Protein AF-D2SBR3-F1 (afdb_monomer_lite)

pLDDT: mean 73.22, std 11.41, range [42.91, 90.44]

Foldseek 3Di:
DDDPPPDPVVVVVVVVVVVVVVVVLVVCCPDPVVVVVVVVVVLVVVLVVLLVVLVVVCVVCVVVLVPDPADVSLVVNVVSVCCSLVVNVVSVVVVVVVVVVPPVVVVVVVVVVLVVLVVVLVVVVDPVSVVVNLVVVVVVVVVVVVVVVVVLVVVLVSLVVVLVVLLVSLVVSLVPRPDPVVNVVSVVVSVVSNVVSVVVSVVVVVVVVVVVVVVVVVVVVVVLVVVLVVLVVVLVVDDDVVSVVSVVVSVVVVVVVVVVVVVVVVVVVVVVVVVVVPPDPPPPDPDDDPDDDDDDDDDDDDDDDDDDDDDD

InterPro domains:
  IPR048567 Cyanobacterial TRADD-N associated 2, transmembrane domain [PF20712] (149-215)

Sequence (312 aa):
MGTSYQSPLTESENVVTQVAEAQARRDYAQTPEGQRKANLRRYLNMFGVASSAAAVFAVILGPFAFQWPGRITGAVAASCLFLAAFLPFVGYRTYEKGLGAWNPRARAEALQDLQAKKEKFLAESSLEALLIFNREDMYRYHDIATTVARRASRLSAFAMTVGFLVLVAGAISVVIIQNNTSKIVIAALTALGGLFSGYITKTFFTAEEKAVNQLYKYWQQPREASYLLAAERVARELNDPAKERAYTDVITKALSIVLIKEQLDLEADNVAGNGALTSKPRTRRPRGSTRVQPNNPPAQPNGQGSAAADTA

Structure (mmCIF, N/CA/C/O backbone):
data_AF-D2SBR3-F1
#
_entry.id   AF-D2SBR3-F1
#
loop_
_atom_site.group_PDB
_atom_site.id
_atom_site.type_symbol
_atom_site.label_atom_id
_atom_site.label_alt_id
_atom_site.label_comp_id
_atom_site.label_asym_id
_atom_site.label_entity_id
_atom_site.label_seq_id
_atom_site.pdbx_PDB_ins_code
_atom_site.Cartn_x
_atom_site.Cartn_y
_atom_site.Cartn_z
_atom_site.occupancy
_atom_site.B_iso_or_equiv
_atom_site.auth_seq_id
_atom_site.auth_comp_id
_atom_site.auth_asym_id
_atom_site.auth_atom_id
_atom_site.pdbx_PDB_model_num
ATOM 1 N N . MET A 1 1 ? 37.054 -54.425 25.802 1.00 45.09 1 MET A N 1
ATOM 2 C CA . MET A 1 1 ? 37.479 -53.039 26.092 1.00 45.09 1 MET A CA 1
ATOM 3 C C . MET A 1 1 ? 38.110 -52.477 24.829 1.00 45.09 1 MET A C 1
ATOM 5 O O . MET A 1 1 ? 39.270 -52.751 24.573 1.00 45.09 1 MET A O 1
ATOM 9 N N . GLY A 1 2 ? 37.321 -51.817 23.981 1.00 50.16 2 GLY A N 1
ATOM 10 C CA . GLY A 1 2 ? 37.817 -51.159 22.772 1.00 50.16 2 GLY A CA 1
ATOM 11 C C . GLY A 1 2 ? 37.835 -49.657 23.007 1.00 50.16 2 GLY A C 1
ATOM 12 O O . GLY A 1 2 ? 36.776 -49.046 23.099 1.00 50.16 2 GLY A O 1
ATOM 13 N N . THR A 1 3 ? 39.020 -49.078 23.168 1.00 58.62 3 THR A N 1
ATOM 14 C CA . THR A 1 3 ? 39.216 -47.629 23.247 1.00 58.62 3 THR A CA 1
ATOM 15 C C . THR A 1 3 ? 39.061 -47.048 21.845 1.00 58.62 3 THR A C 1
ATOM 17 O O . THR A 1 3 ? 39.962 -47.154 21.014 1.00 58.62 3 THR A O 1
ATOM 20 N N . SER A 1 4 ? 37.894 -46.478 21.556 1.00 57.22 4 SER A N 1
ATOM 21 C CA . SER A 1 4 ? 37.653 -45.708 20.338 1.00 57.22 4 SER A CA 1
ATOM 22 C C . SER A 1 4 ? 38.573 -44.487 20.323 1.00 57.22 4 SER A C 1
ATOM 24 O O . SER A 1 4 ? 38.395 -43.564 21.117 1.00 57.22 4 SER A O 1
ATOM 26 N N . TYR A 1 5 ? 39.560 -44.491 19.428 1.00 56.16 5 TYR A N 1
ATOM 27 C CA . TYR A 1 5 ? 40.395 -43.332 19.128 1.00 56.16 5 TYR A CA 1
ATOM 28 C C . TYR A 1 5 ? 39.527 -42.264 18.446 1.00 56.16 5 TYR A C 1
ATOM 30 O O . TYR A 1 5 ? 39.245 -42.355 17.253 1.00 56.16 5 TYR A O 1
ATOM 38 N N . GLN A 1 6 ? 39.070 -41.264 19.206 1.00 55.75 6 GLN A N 1
ATOM 39 C CA . GLN A 1 6 ? 38.546 -40.029 18.625 1.00 55.75 6 GLN A CA 1
ATOM 40 C C . GLN A 1 6 ? 39.702 -39.305 17.939 1.00 55.75 6 GLN A C 1
ATOM 42 O O . GLN A 1 6 ? 40.670 -38.899 18.579 1.00 55.75 6 GLN A O 1
ATOM 47 N N . SER A 1 7 ? 39.615 -39.207 16.616 1.00 63.44 7 SER A N 1
ATOM 48 C CA . SER A 1 7 ? 40.629 -38.556 15.798 1.00 63.44 7 SER A CA 1
ATOM 49 C C . SER A 1 7 ? 40.653 -37.051 16.121 1.00 63.44 7 SER A C 1
ATOM 51 O O . SER A 1 7 ? 39.631 -36.391 15.936 1.00 63.44 7 SER A O 1
ATOM 53 N N . PRO A 1 8 ? 41.782 -36.471 16.564 1.00 65.31 8 PRO A N 1
ATOM 54 C CA . PRO A 1 8 ? 41.873 -35.063 16.980 1.00 65.31 8 PRO A CA 1
ATOM 55 C C . PRO A 1 8 ? 41.656 -34.051 15.838 1.00 65.31 8 PRO A C 1
ATOM 57 O O . PRO A 1 8 ? 41.582 -32.849 16.073 1.00 65.31 8 PRO A O 1
ATOM 60 N N . LEU A 1 9 ? 41.515 -34.521 14.594 1.00 59.03 9 LEU A N 1
ATOM 61 C CA . LEU A 1 9 ? 41.252 -33.677 13.427 1.00 59.03 9 LEU A CA 1
ATOM 62 C C . LEU A 1 9 ? 39.805 -33.158 13.360 1.00 59.03 9 LEU A C 1
ATOM 64 O O . LEU A 1 9 ? 39.562 -32.159 12.696 1.00 59.03 9 LEU A O 1
ATOM 68 N N . THR A 1 10 ? 38.850 -33.767 14.074 1.00 65.25 10 THR A N 1
ATOM 69 C CA . THR A 1 10 ? 37.455 -33.286 14.064 1.00 65.25 10 THR A CA 1
ATOM 70 C C . THR A 1 10 ? 37.246 -32.019 14.893 1.00 65.25 10 THR A C 1
ATOM 72 O O . THR A 1 10 ? 36.264 -31.309 14.697 1.00 65.25 10 THR A O 1
ATOM 75 N N . GLU A 1 11 ? 38.138 -31.708 15.835 1.00 71.81 11 GLU A N 1
ATOM 76 C CA . GLU A 1 11 ? 37.952 -30.558 16.725 1.00 71.81 11 GLU A CA 1
ATOM 77 C C . GLU A 1 11 ? 38.317 -29.232 16.041 1.00 71.81 11 GLU A C 1
ATOM 79 O O . GLU A 1 11 ? 37.592 -28.249 16.180 1.00 71.81 11 GLU A O 1
ATOM 84 N N . SER A 1 12 ? 39.367 -29.210 15.213 1.00 74.12 12 SER A N 1
ATOM 85 C CA . SER A 1 12 ? 39.773 -28.004 14.479 1.00 74.12 12 SER A CA 1
ATOM 86 C C . SER A 1 12 ? 38.803 -27.633 13.349 1.00 74.12 12 SER A C 1
ATOM 88 O O . SER A 1 12 ? 38.513 -26.452 13.155 1.00 74.12 12 SER A O 1
ATOM 90 N N . GLU A 1 13 ? 38.239 -28.618 12.647 1.00 79.25 13 GLU A N 1
ATOM 91 C CA . GLU A 1 13 ? 37.260 -28.402 11.569 1.00 79.25 13 GLU A CA 1
ATOM 92 C C . GLU A 1 13 ? 35.930 -27.827 12.098 1.00 79.25 13 GLU A C 1
ATOM 94 O O . GLU A 1 13 ? 35.328 -26.929 11.496 1.00 79.25 13 GLU A O 1
ATOM 99 N N . ASN A 1 14 ? 35.520 -28.255 13.297 1.00 80.19 14 ASN A N 1
ATOM 100 C CA . ASN A 1 14 ? 34.345 -27.716 13.981 1.00 80.19 14 ASN A CA 1
ATOM 101 C C . ASN A 1 14 ? 34.524 -26.243 14.383 1.00 80.19 14 ASN A C 1
ATOM 103 O O . ASN A 1 14 ? 33.575 -25.461 14.287 1.00 80.19 14 ASN A O 1
ATOM 107 N N . VAL A 1 15 ? 35.729 -25.835 14.794 1.00 84.19 15 VAL A N 1
ATOM 108 C CA . VAL A 1 15 ? 36.008 -24.442 15.182 1.00 84.19 15 VAL A CA 1
ATOM 109 C C . VAL A 1 15 ? 35.960 -23.508 13.970 1.00 84.19 15 VAL A C 1
ATOM 111 O O . VAL A 1 15 ? 35.335 -22.449 14.043 1.00 84.19 15 VAL A O 1
ATOM 114 N N . VAL A 1 16 ? 36.546 -23.901 12.834 1.00 83.19 16 VAL A N 1
ATOM 115 C CA . VAL A 1 16 ? 36.528 -23.083 11.604 1.00 83.19 16 VAL A CA 1
ATOM 116 C C . VAL A 1 16 ? 35.097 -22.880 11.097 1.00 83.19 16 VAL A C 1
ATOM 118 O O . VAL A 1 16 ? 34.709 -21.758 10.764 1.00 83.19 16 VAL A O 1
ATOM 121 N N . THR A 1 17 ? 34.283 -23.937 11.119 1.00 85.38 17 THR A N 1
ATOM 122 C CA . THR A 1 17 ? 32.879 -23.880 10.683 1.00 85.38 17 THR A CA 1
ATOM 123 C C . THR A 1 17 ? 32.041 -22.958 11.579 1.00 85.38 17 THR A C 1
ATOM 125 O O . THR A 1 17 ? 31.269 -22.137 11.080 1.00 85.38 17 THR A O 1
ATOM 128 N N . GLN A 1 18 ? 32.241 -23.001 12.902 1.00 87.19 18 GLN A N 1
ATOM 129 C CA . GLN A 1 18 ? 31.537 -22.110 13.833 1.00 87.19 18 GLN A CA 1
ATOM 130 C C . GLN A 1 18 ? 31.908 -20.631 13.652 1.00 87.19 18 GLN A C 1
ATOM 132 O O . GLN A 1 18 ? 31.033 -19.764 13.734 1.00 87.19 18 GLN A O 1
ATOM 137 N N . VAL A 1 19 ? 33.183 -20.324 13.393 1.00 90.38 19 VAL A N 1
ATOM 138 C CA . VAL A 1 19 ? 33.632 -18.941 13.157 1.00 90.38 19 VAL A CA 1
ATOM 139 C C . VAL A 1 19 ? 33.041 -18.395 11.853 1.00 90.38 19 VAL A C 1
ATOM 141 O O . VAL A 1 19 ? 32.532 -17.270 11.844 1.00 90.38 19 VAL A O 1
ATOM 144 N N . ALA A 1 20 ? 33.019 -19.207 10.791 1.00 87.38 20 ALA A N 1
ATOM 145 C CA . ALA A 1 20 ? 32.427 -18.836 9.508 1.00 87.38 20 ALA A CA 1
ATOM 146 C C . ALA A 1 20 ? 30.914 -18.564 9.621 1.00 87.38 20 ALA A C 1
ATOM 148 O O . ALA A 1 20 ? 30.426 -17.542 9.133 1.00 87.38 20 ALA A O 1
ATOM 149 N N . GLU A 1 21 ? 30.164 -19.411 10.335 1.00 86.56 21 GLU A N 1
ATOM 150 C CA . GLU A 1 21 ? 28.740 -19.164 10.596 1.00 86.56 21 GLU A CA 1
ATOM 151 C C . GLU A 1 21 ? 28.503 -17.902 11.437 1.00 86.56 21 GLU A C 1
ATOM 153 O O . GLU A 1 21 ? 27.555 -17.148 11.191 1.00 86.56 21 GLU A O 1
ATOM 158 N N . ALA A 1 22 ? 29.349 -17.646 12.439 1.00 86.75 22 ALA A N 1
ATOM 159 C CA . ALA A 1 22 ? 29.233 -16.462 13.283 1.00 86.75 22 ALA A CA 1
ATOM 160 C C . ALA A 1 22 ? 29.479 -15.165 12.492 1.00 86.75 22 ALA A C 1
ATOM 162 O O . ALA A 1 22 ? 28.764 -14.181 12.706 1.00 86.75 22 ALA A O 1
ATOM 163 N N . GLN A 1 23 ? 30.436 -15.167 11.558 1.00 90.12 23 GLN A N 1
ATOM 164 C CA . GLN A 1 23 ? 30.665 -14.058 10.625 1.00 90.12 23 GLN A CA 1
ATOM 165 C C . GLN A 1 23 ? 29.491 -13.883 9.666 1.00 90.12 23 GLN A C 1
ATOM 167 O O . GLN A 1 23 ? 28.929 -12.793 9.616 1.00 90.12 23 GLN A O 1
ATOM 172 N N . ALA A 1 24 ? 29.006 -14.957 9.038 1.00 82.12 24 ALA A N 1
ATOM 173 C CA . ALA A 1 24 ? 27.847 -14.886 8.150 1.00 82.12 24 ALA A CA 1
ATOM 174 C C . ALA A 1 24 ? 26.595 -14.325 8.856 1.00 82.12 24 ALA A C 1
ATOM 176 O O . ALA A 1 24 ? 25.837 -13.547 8.274 1.00 82.12 24 ALA A O 1
ATOM 177 N N . ARG A 1 25 ? 26.385 -14.648 10.142 1.00 85.06 25 ARG A N 1
ATOM 178 C CA . ARG A 1 25 ? 25.299 -14.064 10.953 1.00 85.06 25 ARG A CA 1
ATOM 179 C C . ARG A 1 25 ? 25.512 -12.582 11.253 1.00 85.06 25 ARG A C 1
ATOM 181 O O . ARG A 1 25 ? 24.530 -11.839 11.281 1.00 85.06 25 ARG A O 1
ATOM 188 N N . ARG A 1 26 ? 26.753 -12.148 11.496 1.00 84.06 26 ARG A N 1
ATOM 189 C CA . ARG A 1 26 ? 27.089 -10.728 11.701 1.00 84.06 26 ARG A CA 1
ATOM 190 C C . ARG A 1 26 ? 26.901 -9.932 10.416 1.00 84.06 26 ARG A C 1
ATOM 192 O O . ARG A 1 26 ? 26.251 -8.891 10.461 1.00 84.06 26 ARG A O 1
ATOM 199 N N . ASP A 1 27 ? 27.364 -10.461 9.294 1.00 83.06 27 ASP A N 1
ATOM 200 C CA . ASP A 1 27 ? 27.225 -9.829 7.985 1.00 83.06 27 ASP A CA 1
ATOM 201 C C . ASP A 1 27 ? 25.747 -9.749 7.595 1.00 83.06 27 ASP A C 1
ATOM 203 O O . ASP A 1 27 ? 25.252 -8.672 7.264 1.00 83.06 27 ASP A O 1
ATOM 207 N N . TYR A 1 28 ? 24.982 -10.834 7.783 1.00 77.56 28 TYR A N 1
ATOM 208 C CA . TYR A 1 28 ? 23.529 -10.812 7.600 1.00 77.56 28 TYR A CA 1
ATOM 209 C C . TYR A 1 28 ? 22.843 -9.794 8.519 1.00 77.56 28 TYR A C 1
ATOM 211 O O . TYR A 1 28 ? 21.945 -9.086 8.073 1.00 77.56 28 TYR A O 1
ATOM 219 N N . ALA A 1 29 ? 23.256 -9.666 9.783 1.00 74.50 29 ALA A N 1
ATOM 220 C CA . ALA A 1 29 ? 22.694 -8.675 10.704 1.00 74.50 29 ALA A CA 1
ATOM 221 C C . ALA A 1 29 ? 22.985 -7.225 10.279 1.00 74.50 29 ALA A C 1
ATOM 223 O O . ALA A 1 29 ? 22.183 -6.336 10.574 1.00 74.50 29 ALA A O 1
ATOM 224 N N . GLN A 1 30 ? 24.096 -6.994 9.576 1.00 78.88 30 GLN A N 1
ATOM 225 C CA . GLN A 1 30 ? 24.426 -5.699 8.983 1.00 78.88 30 GLN A CA 1
ATOM 226 C C . GLN A 1 30 ? 23.681 -5.443 7.671 1.00 78.88 30 GLN A C 1
ATOM 228 O O . GLN A 1 30 ? 23.467 -4.279 7.326 1.00 78.88 30 GLN A O 1
ATOM 233 N N . THR A 1 31 ? 23.214 -6.487 6.974 1.00 78.38 31 THR A N 1
ATOM 234 C CA . THR A 1 31 ? 22.362 -6.285 5.798 1.00 78.38 31 THR A CA 1
ATOM 235 C C . THR A 1 31 ? 21.063 -5.549 6.164 1.00 78.38 31 THR A C 1
ATOM 237 O O . THR A 1 31 ? 20.517 -5.725 7.264 1.00 78.38 31 THR A O 1
ATOM 240 N N . PRO A 1 32 ? 20.495 -4.767 5.228 1.00 71.25 32 PRO A N 1
ATOM 241 C CA . PRO A 1 32 ? 19.212 -4.091 5.426 1.00 71.25 32 PRO A CA 1
ATOM 242 C C . PRO A 1 32 ? 18.078 -5.048 5.828 1.00 71.25 32 PRO A C 1
ATOM 244 O O . PRO A 1 32 ? 17.185 -4.683 6.598 1.00 71.25 32 PRO A O 1
ATOM 247 N N . GLU A 1 33 ? 18.112 -6.291 5.341 1.00 73.62 33 GLU A N 1
ATOM 248 C CA . GLU A 1 33 ? 17.133 -7.317 5.702 1.00 73.62 33 GLU A CA 1
ATOM 249 C C . GLU A 1 33 ? 17.279 -7.802 7.145 1.00 73.62 33 GLU A C 1
ATOM 251 O O . GLU A 1 33 ? 16.273 -7.949 7.849 1.00 73.62 33 GLU A O 1
ATOM 256 N N . GLY A 1 34 ? 18.516 -8.017 7.603 1.00 76.56 34 GLY A N 1
ATOM 257 C CA . GLY A 1 34 ? 18.810 -8.395 8.982 1.00 76.56 34 GLY A CA 1
ATOM 258 C C . GLY A 1 34 ? 18.338 -7.333 9.968 1.00 76.56 34 GLY A C 1
ATOM 259 O O . GLY A 1 34 ? 17.626 -7.651 10.927 1.00 76.56 34 GLY A O 1
ATOM 260 N N . GLN A 1 35 ? 18.614 -6.059 9.674 1.00 78.12 35 GLN A N 1
ATOM 261 C CA . GLN A 1 35 ? 18.113 -4.936 10.471 1.00 78.12 35 GLN A CA 1
ATOM 262 C C . GLN A 1 35 ? 16.579 -4.862 10.464 1.00 78.12 35 GLN A C 1
ATOM 264 O O . GLN A 1 35 ? 15.960 -4.652 11.511 1.00 78.12 35 GLN A O 1
ATOM 269 N N . ARG A 1 36 ? 15.933 -5.107 9.314 1.00 73.62 36 ARG A N 1
ATOM 270 C CA . ARG A 1 36 ? 14.465 -5.137 9.204 1.00 73.62 36 ARG A CA 1
ATOM 271 C C . ARG A 1 36 ? 13.851 -6.239 10.069 1.00 73.62 36 ARG A C 1
ATOM 273 O O . ARG A 1 36 ? 12.890 -5.965 10.788 1.00 73.62 36 ARG A O 1
ATOM 280 N N . LYS A 1 37 ? 14.403 -7.458 10.045 1.00 77.31 37 LYS A N 1
ATOM 281 C CA . LYS A 1 37 ? 13.944 -8.582 10.886 1.00 77.31 37 LYS A CA 1
ATOM 282 C C . LYS A 1 37 ? 14.186 -8.326 12.373 1.00 77.31 37 LYS A C 1
ATOM 284 O O . LYS A 1 37 ? 13.302 -8.610 13.182 1.00 77.31 37 LYS A O 1
ATOM 289 N N . ALA A 1 38 ? 15.344 -7.776 12.738 1.00 78.62 38 ALA A N 1
ATOM 290 C CA . ALA A 1 38 ? 15.669 -7.448 14.124 1.00 78.62 38 ALA A CA 1
ATOM 291 C C . ALA A 1 38 ? 14.719 -6.380 14.689 1.00 78.62 38 ALA A C 1
ATOM 293 O O . ALA A 1 38 ? 14.168 -6.556 15.779 1.00 78.62 38 ALA A O 1
ATOM 294 N N . ASN A 1 39 ? 14.451 -5.323 13.917 1.00 77.44 39 ASN A N 1
ATOM 295 C CA . ASN A 1 39 ? 13.482 -4.299 14.293 1.00 77.44 39 ASN A CA 1
ATOM 296 C C . ASN A 1 39 ? 12.072 -4.892 14.383 1.00 77.44 39 ASN A C 1
ATOM 298 O O . ASN A 1 39 ? 11.411 -4.712 15.400 1.00 77.44 39 ASN A O 1
ATOM 302 N N . LEU A 1 40 ? 11.630 -5.678 13.395 1.00 78.19 40 LEU A N 1
ATOM 30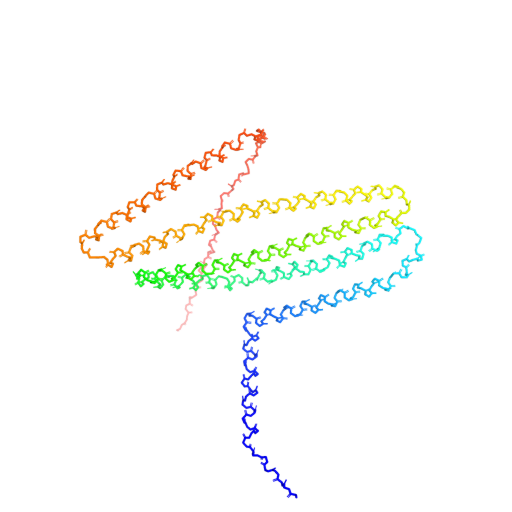3 C CA . LEU A 1 40 ? 10.318 -6.334 13.430 1.00 78.19 40 LEU A CA 1
ATOM 304 C C . LEU A 1 40 ? 10.134 -7.205 14.688 1.00 78.19 40 LEU A C 1
ATOM 306 O O . LEU A 1 40 ? 9.088 -7.120 15.326 1.00 78.19 40 LEU A O 1
ATOM 310 N N . ARG A 1 41 ? 11.153 -7.981 15.093 1.00 77.31 41 ARG A N 1
ATOM 311 C CA . ARG A 1 41 ? 11.129 -8.753 16.352 1.00 77.31 41 ARG A CA 1
ATOM 312 C C . ARG A 1 41 ? 10.999 -7.862 17.584 1.00 77.31 41 ARG A C 1
ATOM 314 O O . ARG A 1 41 ? 10.190 -8.168 18.452 1.00 77.31 41 ARG A O 1
ATOM 321 N N . ARG A 1 42 ? 11.756 -6.763 17.671 1.00 78.75 42 ARG A N 1
ATOM 322 C CA . ARG A 1 42 ? 11.648 -5.822 18.803 1.00 78.75 42 ARG A CA 1
ATOM 323 C C . ARG A 1 42 ? 10.245 -5.226 18.908 1.00 78.75 42 ARG A C 1
ATOM 325 O O . ARG A 1 42 ? 9.711 -5.148 20.009 1.00 78.75 42 ARG A O 1
ATOM 332 N N . TYR A 1 43 ? 9.626 -4.880 17.780 1.00 70.06 43 TYR A N 1
ATOM 333 C CA . TYR A 1 43 ? 8.260 -4.360 17.762 1.00 70.06 43 TYR A CA 1
ATOM 334 C C . TYR A 1 43 ? 7.215 -5.419 18.099 1.00 70.06 43 TYR A C 1
ATOM 336 O O . TYR A 1 43 ? 6.331 -5.122 18.889 1.00 70.06 43 TYR A O 1
ATOM 344 N N . LEU A 1 44 ? 7.330 -6.643 17.572 1.00 76.00 44 LEU A N 1
ATOM 345 C CA . LEU A 1 44 ? 6.474 -7.773 17.960 1.00 76.00 44 LEU A CA 1
ATOM 346 C C . LEU A 1 44 ? 6.553 -8.043 19.463 1.00 76.00 44 LEU A C 1
ATOM 348 O O . LEU A 1 44 ? 5.523 -8.224 20.105 1.00 76.00 44 LEU A O 1
ATOM 352 N N . ASN A 1 45 ? 7.757 -7.989 20.035 1.00 74.00 45 ASN A N 1
ATOM 353 C CA . ASN A 1 45 ? 7.949 -8.144 21.471 1.00 74.00 45 ASN A CA 1
ATOM 354 C C . ASN A 1 45 ? 7.338 -6.965 22.247 1.00 74.00 45 ASN A C 1
ATOM 356 O O . ASN A 1 45 ? 6.619 -7.199 23.212 1.00 74.00 45 ASN A O 1
ATOM 360 N N . MET A 1 46 ? 7.531 -5.712 21.809 1.00 76.31 46 MET A N 1
ATOM 361 C CA . MET A 1 46 ? 6.860 -4.551 22.420 1.00 76.31 46 MET A CA 1
ATOM 362 C C . MET A 1 46 ? 5.333 -4.642 22.325 1.00 76.31 46 MET A C 1
ATOM 364 O O . MET A 1 46 ? 4.646 -4.293 23.278 1.00 76.31 46 MET A O 1
ATOM 368 N N . PHE A 1 47 ? 4.795 -5.125 21.207 1.00 70.75 47 PHE A N 1
ATOM 369 C CA . PHE A 1 47 ? 3.362 -5.335 21.012 1.00 70.75 47 PHE A CA 1
ATOM 370 C C . PHE A 1 47 ? 2.822 -6.427 21.928 1.00 70.75 47 PHE A C 1
ATOM 372 O O . PHE A 1 47 ? 1.781 -6.239 22.548 1.00 70.75 47 PHE A O 1
ATOM 379 N N . GLY A 1 48 ? 3.543 -7.545 22.034 1.00 71.44 48 GLY A N 1
ATOM 380 C CA . GLY A 1 48 ? 3.211 -8.631 22.948 1.00 71.44 48 GLY A CA 1
ATOM 381 C C . GLY A 1 48 ? 3.171 -8.143 24.392 1.00 71.44 48 GLY A C 1
ATOM 382 O O . GLY A 1 48 ? 2.211 -8.431 25.097 1.00 71.44 48 GLY A O 1
ATOM 383 N N . VAL A 1 49 ? 4.152 -7.328 24.796 1.00 74.38 49 VAL A N 1
ATOM 384 C CA . VAL A 1 49 ? 4.219 -6.724 26.136 1.00 74.38 49 VAL A CA 1
ATOM 385 C C . VAL A 1 49 ? 3.113 -5.686 26.356 1.00 74.38 49 VAL A C 1
ATOM 387 O O . VAL A 1 49 ? 2.498 -5.667 27.415 1.00 74.38 49 VAL A O 1
ATOM 390 N N . ALA A 1 50 ? 2.804 -4.840 25.371 1.00 72.12 50 ALA A N 1
ATOM 391 C CA . ALA A 1 50 ? 1.727 -3.854 25.489 1.00 72.12 50 ALA A CA 1
ATOM 392 C C . ALA A 1 50 ? 0.338 -4.516 25.533 1.00 72.12 50 ALA A C 1
ATOM 394 O O . ALA A 1 50 ? -0.517 -4.117 26.321 1.00 72.12 50 ALA A O 1
ATOM 395 N N . SER A 1 51 ? 0.122 -5.556 24.723 1.00 69.44 51 SER A N 1
ATOM 396 C CA . SER A 1 51 ? -1.109 -6.349 24.710 1.00 69.44 51 SER A CA 1
ATOM 397 C C . SER A 1 51 ? -1.290 -7.126 26.010 1.00 69.44 51 SER A C 1
ATOM 399 O O . SER A 1 51 ? -2.398 -7.165 26.541 1.00 69.44 51 SER A O 1
ATOM 401 N N . SER A 1 52 ? -0.228 -7.747 26.530 1.00 70.19 52 SER A N 1
ATOM 402 C CA . SER A 1 52 ? -0.296 -8.467 27.801 1.00 70.19 52 SER A CA 1
ATOM 403 C C . SER A 1 52 ? -0.499 -7.502 28.966 1.00 70.19 52 SER A C 1
ATOM 405 O O . SER A 1 52 ? -1.338 -7.773 29.819 1.00 70.19 52 SER A O 1
ATOM 407 N N . ALA A 1 53 ? 0.152 -6.336 28.962 1.00 72.44 53 ALA A N 1
ATOM 408 C CA . ALA A 1 53 ? -0.085 -5.289 29.951 1.00 72.44 53 ALA A CA 1
ATOM 409 C C . ALA A 1 53 ? -1.540 -4.797 29.925 1.00 72.44 53 ALA A C 1
ATOM 411 O O . ALA A 1 53 ? -2.158 -4.699 30.979 1.00 72.44 53 ALA A O 1
ATOM 412 N N . ALA A 1 54 ? -2.122 -4.556 28.745 1.00 69.62 54 ALA A N 1
ATOM 413 C CA . ALA A 1 54 ? -3.525 -4.161 28.619 1.00 69.62 54 ALA A CA 1
ATOM 414 C C . ALA A 1 54 ? -4.493 -5.258 29.102 1.00 69.62 54 ALA A C 1
ATOM 416 O O . ALA A 1 54 ? -5.473 -4.953 29.781 1.00 69.62 54 ALA A O 1
ATOM 417 N N . ALA A 1 55 ? -4.205 -6.531 28.805 1.00 66.88 55 ALA A N 1
ATOM 418 C CA . ALA A 1 55 ? -5.000 -7.664 29.279 1.00 66.88 55 ALA A CA 1
ATOM 419 C C . ALA A 1 55 ? -4.923 -7.818 30.806 1.00 66.88 55 ALA A C 1
ATOM 421 O O . ALA A 1 55 ? -5.950 -7.960 31.465 1.00 66.88 55 ALA A O 1
ATOM 422 N N . VAL A 1 56 ? -3.722 -7.717 31.382 1.00 69.88 56 VAL A N 1
ATOM 423 C CA . VAL A 1 56 ? -3.512 -7.735 32.836 1.00 69.88 56 VAL A CA 1
ATOM 424 C C . VAL A 1 56 ? -4.227 -6.555 33.496 1.00 69.88 56 VAL A C 1
ATOM 426 O O . VAL A 1 56 ? -4.897 -6.735 34.508 1.00 69.88 56 VAL A O 1
ATOM 429 N N . PHE A 1 57 ? -4.167 -5.365 32.897 1.00 72.06 57 PHE A N 1
ATOM 430 C CA . PHE A 1 57 ? -4.861 -4.181 33.400 1.00 72.06 57 PHE A CA 1
ATOM 431 C C . PHE A 1 57 ? -6.387 -4.359 33.376 1.00 72.06 57 PHE A C 1
ATOM 433 O O . PHE A 1 57 ? -7.059 -4.003 34.340 1.00 72.06 57 PHE A O 1
ATOM 440 N N . ALA A 1 58 ? -6.935 -4.978 32.325 1.00 65.62 58 ALA A N 1
ATOM 441 C CA . ALA A 1 58 ? -8.357 -5.304 32.232 1.00 65.62 58 ALA A CA 1
ATOM 442 C C . ALA A 1 58 ? -8.794 -6.349 33.276 1.00 65.62 58 ALA A C 1
ATOM 444 O O . ALA A 1 58 ? -9.858 -6.202 33.875 1.00 65.62 58 ALA A O 1
ATOM 445 N N . VAL A 1 59 ? -7.967 -7.368 33.538 1.00 68.31 59 VAL A N 1
ATOM 446 C CA . VAL A 1 59 ? -8.242 -8.393 34.561 1.00 68.31 59 VAL A CA 1
ATOM 447 C C . VAL A 1 59 ? -8.159 -7.812 35.975 1.00 68.31 59 VAL A C 1
ATOM 449 O O . VAL A 1 59 ? -9.008 -8.124 36.803 1.00 68.31 59 VAL A O 1
ATOM 452 N N . ILE A 1 60 ? -7.185 -6.940 36.255 1.00 70.50 60 ILE A N 1
ATOM 453 C CA . ILE A 1 60 ? -7.021 -6.326 37.583 1.00 70.50 60 ILE A CA 1
ATOM 454 C C . ILE A 1 60 ? -8.115 -5.288 37.861 1.00 70.50 60 ILE A C 1
ATOM 456 O O . ILE A 1 60 ? -8.626 -5.220 38.978 1.00 70.50 60 ILE A O 1
ATOM 460 N N . LEU A 1 61 ? -8.507 -4.485 36.866 1.00 65.94 61 LEU A N 1
ATOM 461 C CA . LEU A 1 61 ? -9.536 -3.456 37.053 1.00 65.94 61 LEU A CA 1
ATOM 462 C C . LEU A 1 61 ? -10.971 -3.966 36.906 1.00 65.94 61 LEU A C 1
ATOM 464 O O . LEU A 1 61 ? -11.882 -3.322 37.423 1.00 65.94 61 LEU A O 1
ATOM 468 N N . GLY A 1 62 ? -11.194 -5.102 36.241 1.00 64.06 62 GLY A N 1
ATOM 469 C CA . GLY A 1 62 ? -12.527 -5.689 36.057 1.00 64.06 62 GLY A CA 1
ATOM 470 C C . GLY A 1 62 ? -13.325 -5.856 37.363 1.00 64.06 62 GLY A C 1
ATOM 471 O O . GLY A 1 62 ? -14.468 -5.399 37.427 1.00 64.06 62 GLY A O 1
ATOM 472 N N . PRO A 1 63 ? -12.739 -6.422 38.435 1.00 61.81 63 PRO A N 1
ATOM 473 C CA . PRO A 1 63 ? -13.398 -6.558 39.735 1.00 61.81 63 PRO A CA 1
ATOM 474 C C . PRO A 1 63 ? -13.685 -5.214 40.419 1.00 61.81 63 PRO A C 1
ATOM 476 O O . PRO A 1 63 ? -14.724 -5.055 41.056 1.00 61.81 63 PRO A O 1
ATOM 479 N N . PHE A 1 64 ? -12.793 -4.229 40.263 1.00 58.12 64 PHE A N 1
ATOM 480 C CA . PHE A 1 64 ? -12.952 -2.896 40.857 1.00 58.12 64 PHE A CA 1
ATOM 481 C C . PHE A 1 64 ? -13.999 -2.048 40.138 1.00 58.12 64 PHE A C 1
ATOM 483 O O . PHE A 1 64 ? -14.689 -1.254 40.779 1.00 58.12 64 PHE A O 1
ATOM 490 N N . ALA A 1 65 ? -14.176 -2.252 38.830 1.00 58.53 65 ALA A N 1
ATOM 491 C CA . ALA A 1 65 ? -15.277 -1.651 38.097 1.00 58.53 65 ALA A CA 1
ATOM 492 C C . ALA A 1 65 ? -16.621 -2.099 38.698 1.00 58.53 65 ALA A C 1
ATOM 494 O O . ALA A 1 65 ? -17.488 -1.272 38.933 1.00 58.53 65 ALA A O 1
ATOM 495 N N . PHE A 1 66 ? -16.789 -3.367 39.073 1.00 54.19 66 PHE A N 1
ATOM 496 C CA . PHE A 1 66 ? -18.071 -3.876 39.577 1.00 54.19 66 PHE A CA 1
ATOM 497 C C . PHE A 1 66 ? -18.602 -3.176 40.851 1.00 54.19 66 PHE A C 1
ATOM 499 O O . PHE A 1 66 ? -19.809 -3.163 41.077 1.00 54.19 66 PHE A O 1
ATOM 506 N N . GLN A 1 67 ? -17.739 -2.548 41.660 1.00 64.31 67 GLN A N 1
ATOM 507 C CA . GLN A 1 67 ? -18.147 -1.873 42.902 1.00 64.31 67 GLN A CA 1
ATOM 508 C C . GLN A 1 67 ? -18.480 -0.379 42.745 1.00 64.31 67 GLN A C 1
ATOM 510 O O . GLN A 1 67 ? -18.967 0.240 43.691 1.00 64.31 67 GLN A O 1
ATOM 515 N N . TRP A 1 68 ? -18.237 0.232 41.580 1.00 63.47 68 TRP A N 1
ATOM 516 C CA . TRP A 1 68 ? -18.480 1.666 41.393 1.00 63.47 68 TRP A CA 1
ATOM 517 C C . TRP A 1 68 ? -19.931 1.941 40.965 1.00 63.47 68 TRP A C 1
ATOM 519 O O . TRP A 1 68 ? -20.415 1.322 40.013 1.00 63.47 68 TRP A O 1
ATOM 529 N N . PRO A 1 69 ? -20.640 2.894 41.603 1.00 64.12 69 PRO A N 1
ATOM 530 C CA . PRO A 1 69 ? -22.043 3.165 41.308 1.00 64.12 69 PRO A CA 1
ATOM 531 C C . PRO A 1 69 ? -22.267 3.619 39.851 1.00 64.12 69 PRO A C 1
ATOM 533 O O . PRO A 1 69 ? -22.003 4.758 39.466 1.00 64.12 69 PRO A O 1
ATOM 536 N N . GLY A 1 70 ? -22.776 2.681 39.044 1.00 59.28 70 GLY A N 1
ATOM 537 C CA . GLY A 1 70 ? -23.690 2.801 37.897 1.00 59.28 70 GLY A CA 1
ATOM 538 C C . GLY A 1 70 ? -23.275 3.571 36.636 1.00 59.28 70 GLY A C 1
ATOM 539 O O . GLY A 1 70 ? -23.749 3.233 35.554 1.00 59.28 70 GLY A O 1
ATOM 540 N N . ARG A 1 71 ? -22.441 4.613 36.724 1.00 58.53 71 ARG A N 1
ATOM 541 C CA . ARG A 1 71 ? -22.177 5.524 35.588 1.00 58.53 71 ARG A CA 1
ATOM 542 C C . ARG A 1 71 ? -20.723 5.589 35.142 1.00 58.53 71 ARG A C 1
ATOM 544 O O . ARG A 1 71 ? -20.467 5.867 33.976 1.00 58.53 71 ARG A O 1
ATOM 551 N N . ILE A 1 72 ? -19.779 5.314 36.035 1.00 62.94 72 ILE A N 1
ATOM 552 C CA . ILE A 1 72 ? -18.347 5.464 35.734 1.00 62.94 72 ILE A CA 1
ATOM 553 C C . ILE A 1 72 ? -17.769 4.179 35.112 1.00 62.94 72 ILE A C 1
ATOM 555 O O . ILE A 1 72 ? -16.864 4.230 34.284 1.00 62.94 72 ILE A O 1
ATOM 559 N N . THR A 1 73 ? -18.362 3.026 35.414 1.00 65.19 73 THR A N 1
ATOM 560 C CA . THR A 1 73 ? -17.920 1.699 34.962 1.00 65.19 73 THR A CA 1
ATOM 561 C C . THR A 1 73 ? -17.926 1.515 33.453 1.00 65.19 73 THR A C 1
ATOM 563 O O . THR A 1 73 ? -16.933 1.063 32.885 1.00 65.19 73 THR A O 1
ATOM 566 N N . GLY A 1 74 ? -19.011 1.916 32.787 1.00 63.91 74 GLY A N 1
ATOM 567 C CA . GLY A 1 74 ? -19.116 1.820 31.329 1.00 63.91 74 GLY A CA 1
ATOM 568 C C . GLY A 1 74 ? -18.091 2.700 30.609 1.00 63.91 74 GLY A C 1
ATOM 569 O O . GLY A 1 74 ? -17.480 2.269 29.634 1.00 63.91 74 GLY A O 1
ATOM 570 N N . ALA A 1 75 ? -17.850 3.909 31.126 1.00 63.81 75 ALA A N 1
ATOM 571 C CA . ALA A 1 75 ? -16.907 4.850 30.531 1.00 63.81 75 ALA A CA 1
ATOM 572 C C . ALA A 1 75 ? -15.453 4.369 30.657 1.00 63.81 75 ALA A C 1
ATOM 574 O O . ALA A 1 75 ? -14.686 4.470 29.697 1.00 63.81 75 ALA A O 1
ATOM 575 N N . VAL A 1 76 ? -15.077 3.801 31.808 1.00 67.88 76 VAL A N 1
ATOM 576 C CA . VAL A 1 76 ? -13.720 3.280 32.040 1.00 67.88 76 VAL A CA 1
ATOM 577 C C . VAL A 1 76 ? -13.467 2.025 31.204 1.00 67.88 76 VAL A C 1
ATOM 579 O O . VAL A 1 76 ? -12.447 1.953 30.522 1.00 67.88 76 VAL A O 1
ATOM 582 N N . ALA A 1 77 ? -14.414 1.082 31.162 1.00 68.62 77 ALA A N 1
ATOM 583 C CA . ALA A 1 77 ? -14.282 -0.128 30.349 1.00 68.62 77 ALA A CA 1
ATOM 584 C C . ALA A 1 77 ? -14.163 0.192 28.846 1.00 68.62 77 ALA A C 1
ATOM 586 O O . ALA A 1 77 ? -13.281 -0.336 28.166 1.00 68.62 77 ALA A O 1
ATOM 587 N N . ALA A 1 78 ? -14.990 1.114 28.337 1.00 68.12 78 ALA A N 1
ATOM 588 C CA . ALA A 1 78 ? -14.914 1.565 26.948 1.00 68.12 78 ALA A CA 1
ATOM 589 C C . ALA A 1 78 ? -13.585 2.276 26.643 1.00 68.12 78 ALA A C 1
ATOM 591 O O . ALA A 1 78 ? -12.980 2.025 25.602 1.00 68.12 78 ALA A O 1
ATOM 592 N N . SER A 1 79 ? -13.090 3.109 27.565 1.00 70.62 79 SER A N 1
ATOM 593 C CA . SER A 1 79 ? -11.805 3.808 27.416 1.00 70.62 79 SER A CA 1
ATOM 594 C C . SER A 1 79 ? -10.617 2.846 27.418 1.00 70.62 79 SER A C 1
ATOM 596 O O . SER A 1 79 ? -9.703 3.014 26.614 1.00 70.62 79 SER A O 1
ATOM 598 N N . CYS A 1 80 ? -10.638 1.808 28.260 1.00 72.50 80 CYS A N 1
ATOM 599 C CA . CYS A 1 80 ? -9.607 0.768 28.285 1.00 72.50 80 CYS A CA 1
ATOM 600 C C . CYS A 1 80 ? -9.595 -0.059 26.995 1.00 72.50 80 CYS A C 1
ATOM 602 O O . CYS A 1 80 ? -8.521 -0.294 26.446 1.00 72.50 80 CYS A O 1
ATOM 604 N N . LEU A 1 81 ? -10.764 -0.443 26.467 1.00 70.06 81 LEU A N 1
ATOM 605 C CA . LEU A 1 81 ? -10.860 -1.121 25.168 1.00 70.06 81 LEU A CA 1
ATOM 606 C C . LEU A 1 81 ? -10.371 -0.227 24.025 1.00 70.06 81 LEU A C 1
ATOM 608 O O . LEU A 1 81 ? -9.647 -0.689 23.142 1.00 70.06 81 LEU A O 1
ATOM 612 N N . PHE A 1 82 ? -10.708 1.064 24.065 1.00 71.25 82 PHE A N 1
ATOM 613 C CA . PHE A 1 82 ? -10.245 2.024 23.071 1.00 71.25 82 PHE A CA 1
ATOM 614 C C . PHE A 1 82 ? -8.724 2.196 23.127 1.00 71.25 82 PHE A C 1
ATOM 616 O O . PHE A 1 82 ? -8.070 2.118 22.095 1.00 71.25 82 PHE A O 1
ATOM 623 N N . LEU A 1 83 ? -8.134 2.349 24.317 1.00 73.94 83 LEU A N 1
ATOM 624 C CA . LEU A 1 83 ? -6.679 2.417 24.513 1.00 73.94 83 LEU A CA 1
ATOM 625 C C . LEU A 1 83 ? -5.975 1.135 24.062 1.00 73.94 83 LEU A C 1
ATOM 627 O O . LEU A 1 83 ? -4.952 1.216 23.379 1.00 73.94 83 LEU A O 1
ATOM 631 N N . ALA A 1 84 ? -6.542 -0.030 24.382 1.00 70.25 84 ALA A N 1
ATOM 632 C CA . ALA A 1 84 ? -6.017 -1.327 23.969 1.00 70.25 84 ALA A CA 1
ATOM 633 C C . ALA A 1 84 ? -6.025 -1.503 22.442 1.00 70.25 84 ALA A C 1
ATOM 635 O O . ALA A 1 84 ? -5.125 -2.142 21.909 1.00 70.25 84 ALA A O 1
ATOM 636 N N . ALA A 1 85 ? -6.983 -0.902 21.727 1.00 68.50 85 ALA A N 1
ATOM 637 C CA . ALA A 1 85 ? -7.017 -0.888 20.263 1.00 68.50 85 ALA A CA 1
ATOM 638 C C . ALA A 1 85 ? -6.174 0.248 19.642 1.00 68.50 85 ALA A C 1
ATOM 640 O O . ALA A 1 85 ? -5.611 0.098 18.556 1.00 68.50 85 ALA A O 1
ATOM 641 N N . PHE A 1 86 ? -6.062 1.392 20.320 1.00 73.75 86 PHE A N 1
ATOM 642 C CA . PHE A 1 86 ? -5.443 2.606 19.786 1.00 73.75 86 PHE A CA 1
ATOM 643 C C . PHE A 1 86 ? -3.918 2.626 19.939 1.00 73.75 86 PHE A C 1
ATOM 645 O O . PHE A 1 86 ? -3.218 3.025 19.011 1.00 73.75 86 PHE A O 1
ATOM 652 N N . LEU A 1 87 ? -3.375 2.158 21.067 1.00 75.44 87 LEU A N 1
ATOM 653 C CA . LEU A 1 87 ? -1.927 2.034 21.285 1.00 75.44 87 LEU A CA 1
ATOM 654 C C . LEU A 1 87 ? -1.224 1.177 20.221 1.00 75.44 87 LEU A C 1
ATOM 656 O O . LEU A 1 87 ? -0.238 1.651 19.645 1.00 75.44 87 LEU A O 1
ATOM 660 N N . PRO A 1 88 ? -1.714 -0.034 19.890 1.00 71.12 88 PRO A N 1
ATOM 661 C CA . PRO A 1 88 ? -1.127 -0.815 18.814 1.00 71.12 88 PRO A CA 1
ATOM 662 C C . PRO A 1 88 ? -1.254 -0.115 17.455 1.00 71.12 88 PRO A C 1
ATOM 664 O O . PRO A 1 88 ? -0.315 -0.149 16.663 1.00 71.12 88 PRO A O 1
ATOM 667 N N . PHE A 1 89 ? -2.352 0.601 17.194 1.00 71.38 89 PHE A N 1
ATOM 668 C CA . PHE A 1 89 ? -2.496 1.381 15.963 1.00 71.38 89 PHE A CA 1
ATOM 669 C C . PHE A 1 89 ? -1.471 2.516 15.857 1.00 71.38 89 PHE A C 1
ATOM 671 O O . PHE A 1 89 ? -0.818 2.660 14.823 1.00 71.38 89 PHE A O 1
ATOM 678 N N . VAL A 1 90 ? -1.297 3.307 16.920 1.00 75.44 90 VAL A N 1
ATOM 679 C CA . VAL A 1 90 ? -0.303 4.387 16.955 1.00 75.44 90 VAL A CA 1
ATOM 680 C C . VAL A 1 90 ? 1.101 3.815 16.824 1.00 75.44 90 VAL A C 1
ATOM 682 O O . VAL A 1 90 ? 1.870 4.343 16.027 1.00 75.44 90 VAL A O 1
ATOM 685 N N . GLY A 1 91 ? 1.409 2.717 17.524 1.00 75.31 91 GLY A N 1
ATOM 686 C CA . GLY A 1 91 ? 2.685 2.006 17.424 1.00 75.31 91 GLY A CA 1
ATOM 687 C C . GLY A 1 91 ? 2.962 1.470 16.019 1.00 75.31 91 GLY A C 1
ATOM 688 O O . GLY A 1 91 ? 4.069 1.614 15.508 1.00 75.31 91 GLY A O 1
ATOM 689 N N . TYR A 1 92 ? 1.947 0.920 15.349 1.00 73.31 92 TYR A N 1
ATOM 690 C CA . TYR A 1 92 ? 2.040 0.484 13.957 1.00 73.31 92 TYR A CA 1
ATOM 691 C C . TYR A 1 92 ? 2.262 1.666 12.998 1.00 73.31 92 TYR A C 1
ATOM 693 O O . TYR A 1 92 ? 3.125 1.605 12.125 1.00 73.31 92 TYR A O 1
ATOM 701 N N . ARG A 1 93 ? 1.547 2.782 13.194 1.00 70.56 93 ARG A N 1
ATOM 702 C CA . ARG A 1 93 ? 1.691 4.019 12.401 1.00 70.56 93 ARG A CA 1
ATOM 703 C C . ARG A 1 93 ? 3.058 4.678 12.581 1.00 70.56 93 ARG A C 1
ATOM 705 O O . ARG A 1 93 ? 3.635 5.151 11.602 1.00 70.56 93 ARG A O 1
ATOM 712 N N . THR A 1 94 ? 3.573 4.763 13.806 1.00 70.44 94 THR A N 1
ATOM 713 C CA . THR A 1 94 ? 4.911 5.316 14.068 1.00 70.44 94 THR A CA 1
ATOM 714 C C . THR A 1 94 ? 6.002 4.378 13.576 1.00 70.44 94 THR A C 1
ATOM 716 O O . THR A 1 94 ? 6.986 4.862 13.023 1.00 70.44 94 THR A O 1
ATOM 719 N N . TYR A 1 95 ? 5.800 3.061 13.661 1.00 66.75 95 TYR A N 1
ATOM 720 C CA . TYR A 1 95 ? 6.675 2.071 13.035 1.00 66.75 95 TYR A CA 1
ATOM 721 C C . TYR A 1 95 ? 6.727 2.233 11.514 1.00 66.75 95 TYR A C 1
ATOM 723 O O . TYR A 1 95 ? 7.814 2.311 10.948 1.00 66.75 95 TYR A O 1
ATOM 731 N N . GLU A 1 96 ? 5.580 2.371 10.843 1.00 65.38 96 GLU A N 1
ATOM 732 C CA . GLU A 1 96 ? 5.548 2.618 9.398 1.00 65.38 96 GLU A CA 1
ATOM 733 C C . GLU A 1 96 ? 6.225 3.931 9.019 1.00 65.38 96 GLU A C 1
ATOM 735 O O . GLU A 1 96 ? 6.948 3.969 8.029 1.00 65.38 96 GLU A O 1
ATOM 740 N N . LYS A 1 97 ? 6.057 4.998 9.807 1.00 62.28 97 LYS A N 1
ATOM 741 C CA . LYS A 1 97 ? 6.806 6.242 9.586 1.00 62.28 97 LYS A CA 1
ATOM 742 C C . LYS A 1 97 ? 8.305 6.059 9.825 1.00 62.28 97 LYS A C 1
ATOM 744 O O . LYS A 1 97 ? 9.081 6.637 9.080 1.00 62.28 97 LYS A O 1
ATOM 749 N N . GLY A 1 98 ? 8.715 5.227 10.782 1.00 60.34 98 GLY A N 1
ATOM 750 C CA . GLY A 1 98 ? 10.119 4.870 11.014 1.00 60.34 98 GLY A CA 1
ATOM 751 C C . GLY A 1 98 ? 10.725 4.011 9.898 1.00 60.34 98 GLY A C 1
ATOM 752 O O . GLY A 1 98 ? 11.897 4.168 9.574 1.00 60.34 98 GLY A O 1
ATOM 753 N N . LEU A 1 99 ? 9.926 3.154 9.254 1.00 59.72 99 LEU A N 1
ATOM 754 C CA . LEU A 1 99 ? 10.336 2.397 8.065 1.00 59.72 99 LEU A CA 1
ATOM 755 C C . LEU A 1 99 ? 10.223 3.181 6.761 1.00 59.72 99 LEU A C 1
ATOM 757 O O . LEU A 1 99 ? 10.939 2.866 5.820 1.00 59.72 99 LEU A O 1
ATOM 761 N N . GLY A 1 100 ? 9.307 4.145 6.677 1.00 53.91 100 GLY A N 1
ATOM 762 C CA . GLY A 1 100 ? 9.076 5.010 5.519 1.00 53.91 100 GLY A CA 1
ATOM 763 C C . GLY A 1 100 ? 10.006 6.221 5.486 1.00 53.91 100 GLY A C 1
ATOM 764 O O . GLY A 1 100 ? 10.397 6.648 4.406 1.00 53.91 100 GLY A O 1
ATOM 765 N N . ALA A 1 101 ? 10.463 6.686 6.654 1.00 51.56 101 ALA A N 1
ATOM 766 C CA . ALA A 1 101 ? 11.647 7.532 6.821 1.00 51.56 101 ALA A CA 1
ATOM 767 C C . ALA A 1 101 ? 12.951 6.737 6.621 1.00 51.56 101 ALA A C 1
ATOM 769 O O . ALA A 1 101 ? 14.008 7.126 7.121 1.00 51.56 101 ALA A O 1
ATOM 770 N N . TRP A 1 102 ? 12.866 5.622 5.880 1.00 55.25 102 TRP A N 1
ATOM 771 C CA . TRP A 1 102 ? 13.993 4.994 5.217 1.00 55.25 102 TRP A CA 1
ATOM 772 C C . TRP A 1 102 ? 14.853 6.097 4.627 1.00 55.25 102 TRP A C 1
ATOM 774 O O . TRP A 1 102 ? 14.356 6.946 3.885 1.00 55.25 102 TRP A O 1
ATOM 784 N N . ASN A 1 103 ? 16.103 6.097 5.076 1.00 66.25 103 ASN A N 1
ATOM 785 C CA . ASN A 1 103 ? 17.071 7.165 4.948 1.00 66.25 103 ASN A CA 1
ATOM 786 C C . ASN A 1 103 ? 16.885 7.867 3.589 1.00 66.25 103 ASN A C 1
ATOM 788 O O . ASN A 1 103 ? 17.173 7.247 2.563 1.00 66.25 103 ASN A O 1
ATOM 792 N N . PRO A 1 104 ? 16.370 9.112 3.524 1.00 73.62 104 PRO A N 1
ATOM 793 C CA . PRO A 1 104 ? 16.224 9.813 2.247 1.00 73.62 104 PRO A CA 1
ATOM 794 C C . PRO A 1 104 ? 17.558 9.839 1.488 1.00 73.62 104 PRO A C 1
ATOM 796 O O . PRO A 1 104 ? 17.560 9.838 0.264 1.00 73.62 104 PRO A O 1
ATOM 799 N N . ARG A 1 105 ? 18.673 9.729 2.228 1.00 72.00 105 ARG A N 1
ATOM 800 C CA . ARG A 1 105 ? 20.022 9.442 1.734 1.00 72.00 105 ARG A CA 1
ATOM 801 C C . ARG A 1 105 ? 20.140 8.108 0.995 1.00 72.00 105 ARG A C 1
ATOM 803 O O . ARG A 1 105 ? 20.496 8.138 -0.164 1.00 72.00 105 ARG A O 1
ATOM 810 N N . ALA A 1 106 ? 19.744 6.976 1.578 1.00 75.62 106 ALA A N 1
ATOM 811 C CA . ALA A 1 106 ? 19.774 5.674 0.895 1.00 75.62 106 ALA A CA 1
ATOM 812 C C . ALA A 1 106 ? 18.893 5.652 -0.367 1.00 75.62 106 ALA A C 1
ATOM 814 O O . ALA A 1 106 ? 19.235 5.020 -1.362 1.00 75.62 106 ALA A O 1
ATOM 815 N N . ARG A 1 107 ? 17.757 6.365 -0.355 1.00 76.38 107 ARG A N 1
ATOM 816 C CA . ARG A 1 107 ? 16.914 6.507 -1.551 1.00 76.38 107 ARG A CA 1
ATOM 817 C C . ARG A 1 107 ? 17.561 7.410 -2.602 1.00 76.38 107 ARG A C 1
ATOM 819 O O . ARG A 1 107 ? 17.490 7.088 -3.782 1.00 76.38 107 ARG A O 1
ATOM 826 N N . ALA A 1 108 ? 18.183 8.511 -2.187 1.00 80.38 108 ALA A N 1
ATOM 827 C CA . ALA A 1 108 ? 18.936 9.390 -3.074 1.00 80.38 108 ALA A CA 1
ATOM 828 C C . ALA A 1 108 ? 20.164 8.678 -3.666 1.00 80.38 108 ALA A C 1
ATOM 830 O O . ALA A 1 108 ? 20.374 8.765 -4.867 1.00 80.38 108 ALA A O 1
ATOM 831 N N . GLU A 1 109 ? 20.901 7.908 -2.867 1.00 84.94 109 GLU A N 1
ATOM 832 C CA . GLU A 1 109 ? 22.026 7.067 -3.292 1.00 84.94 109 GLU A CA 1
ATOM 833 C C . GLU A 1 109 ? 21.570 5.996 -4.288 1.00 84.94 109 GLU A C 1
ATOM 835 O O . GLU A 1 109 ? 22.175 5.848 -5.343 1.00 84.94 109 GLU A O 1
ATOM 840 N N . ALA A 1 110 ? 20.456 5.304 -4.022 1.00 81.25 110 ALA A N 1
ATOM 841 C CA . ALA A 1 110 ? 19.899 4.332 -4.964 1.00 81.25 110 ALA A CA 1
ATOM 842 C C . ALA A 1 110 ? 19.461 4.980 -6.292 1.00 81.25 110 ALA A C 1
ATOM 844 O O . ALA A 1 110 ? 19.600 4.371 -7.351 1.00 81.25 110 ALA A O 1
ATOM 845 N N . LEU A 1 111 ? 18.936 6.211 -6.249 1.00 81.94 111 LEU A N 1
ATOM 846 C CA . LEU A 1 111 ? 18.595 6.979 -7.450 1.00 81.94 111 LEU A CA 1
ATOM 847 C C . LEU A 1 111 ? 19.845 7.443 -8.206 1.00 81.94 111 LEU A C 1
ATOM 849 O O . LEU A 1 111 ? 19.852 7.386 -9.431 1.00 81.94 111 LEU A O 1
ATOM 853 N N . GLN A 1 112 ? 20.897 7.859 -7.498 1.00 89.44 112 GLN A N 1
ATOM 854 C CA . GLN A 1 112 ? 22.176 8.231 -8.103 1.00 89.44 112 GLN A CA 1
ATOM 855 C C . GLN A 1 112 ? 22.869 7.026 -8.747 1.00 89.44 112 GLN A C 1
ATOM 857 O O . GLN A 1 112 ? 23.318 7.135 -9.882 1.00 89.44 112 GLN A O 1
ATOM 862 N N . ASP A 1 113 ? 22.898 5.862 -8.089 1.00 88.00 113 ASP A N 1
ATOM 863 C CA . ASP A 1 113 ? 23.432 4.618 -8.667 1.00 88.00 113 ASP A CA 1
ATOM 864 C C . ASP A 1 113 ? 22.650 4.204 -9.924 1.00 88.00 113 ASP A C 1
ATOM 866 O O . ASP A 1 113 ? 23.232 3.812 -10.935 1.00 88.00 113 ASP A O 1
ATOM 870 N N . LEU A 1 114 ? 21.323 4.363 -9.907 1.00 82.56 114 LEU A N 1
ATOM 871 C CA . LEU A 1 114 ? 20.479 4.151 -11.083 1.00 82.56 114 LEU A CA 1
ATOM 872 C C . LEU A 1 114 ? 20.801 5.120 -12.223 1.00 82.56 114 LEU A C 1
ATOM 874 O O . LEU A 1 114 ? 20.898 4.692 -13.372 1.00 82.56 114 LEU A O 1
ATOM 878 N N . GLN A 1 115 ? 20.969 6.408 -11.921 1.00 87.56 115 GLN A N 1
ATOM 879 C CA . GLN A 1 115 ? 21.345 7.413 -12.914 1.00 87.56 115 GLN A CA 1
ATOM 880 C C . GLN A 1 115 ? 22.725 7.115 -13.504 1.00 87.56 115 GLN A C 1
ATOM 882 O O . GLN A 1 115 ? 22.858 7.079 -14.723 1.00 87.56 115 GLN A O 1
ATOM 887 N N . ALA A 1 116 ? 23.710 6.783 -12.669 1.00 90.06 116 ALA A N 1
ATOM 888 C CA . ALA A 1 116 ? 25.052 6.424 -13.113 1.00 90.06 116 ALA A CA 1
ATOM 889 C C . ALA A 1 116 ? 25.057 5.156 -13.986 1.00 90.06 116 ALA A C 1
ATOM 891 O O . ALA A 1 116 ? 25.745 5.100 -15.005 1.00 90.06 116 ALA A O 1
ATOM 892 N N . LYS A 1 117 ? 24.264 4.135 -13.632 1.00 86.00 117 LYS A N 1
ATOM 893 C CA . LYS A 1 117 ? 24.074 2.939 -14.470 1.00 86.00 117 LYS A CA 1
ATOM 894 C C . LYS A 1 117 ? 23.432 3.292 -15.803 1.00 86.00 117 LYS A C 1
ATOM 896 O O . LYS A 1 117 ? 23.919 2.859 -16.842 1.00 86.00 117 LYS A O 1
ATOM 901 N N . LYS A 1 118 ? 22.378 4.109 -15.784 1.00 83.12 118 LYS A N 1
ATOM 902 C CA . LYS A 1 118 ? 21.697 4.572 -16.994 1.00 83.12 118 LYS A CA 1
ATOM 903 C C . LYS A 1 118 ? 22.650 5.329 -17.919 1.00 83.12 118 LYS A C 1
ATOM 905 O O . LYS A 1 118 ? 22.652 5.059 -19.112 1.00 83.12 118 LYS A O 1
ATOM 910 N N . GLU A 1 119 ? 23.473 6.231 -17.391 1.00 88.12 119 GLU A N 1
ATOM 911 C CA . GLU A 1 119 ? 24.469 6.969 -18.179 1.00 88.12 119 GLU A CA 1
ATOM 912 C C . GLU A 1 119 ? 25.496 6.037 -18.829 1.00 88.12 119 GLU A C 1
ATOM 914 O O . GLU A 1 119 ? 25.782 6.188 -20.015 1.00 88.12 119 GLU A O 1
ATOM 919 N N . LYS A 1 120 ? 25.981 5.021 -18.101 1.00 86.00 120 LYS A N 1
ATOM 920 C CA . LYS A 1 120 ? 26.867 3.991 -18.668 1.00 86.00 120 LYS A CA 1
ATOM 921 C C . LYS A 1 120 ? 26.199 3.220 -19.808 1.00 86.00 120 LYS A C 1
ATOM 923 O O . LYS A 1 120 ? 26.800 3.072 -20.866 1.00 86.00 120 LYS A O 1
ATOM 928 N N . PHE A 1 121 ? 24.948 2.791 -19.627 1.00 80.50 121 PHE A N 1
ATOM 929 C CA . PHE A 1 121 ? 24.201 2.084 -20.672 1.00 80.50 121 PHE A CA 1
ATOM 930 C C . PHE A 1 121 ? 23.903 2.966 -21.893 1.00 80.50 121 PHE A C 1
ATOM 932 O O . PHE A 1 121 ? 23.942 2.483 -23.022 1.00 80.50 121 PHE A O 1
ATOM 939 N N . LEU A 1 122 ? 23.627 4.260 -21.691 1.00 81.06 122 LEU A N 1
ATOM 940 C CA . LEU A 1 122 ? 23.419 5.211 -22.787 1.00 81.06 122 LEU A CA 1
ATOM 941 C C . LEU A 1 122 ? 24.710 5.472 -23.569 1.00 81.06 122 LEU A C 1
ATOM 943 O O . LEU A 1 122 ? 24.662 5.563 -24.794 1.00 81.06 122 LEU A O 1
ATOM 947 N N . ALA A 1 123 ? 25.853 5.553 -22.884 1.00 87.44 123 ALA A N 1
ATOM 948 C CA . ALA A 1 123 ? 27.159 5.712 -23.518 1.00 87.44 123 ALA A CA 1
ATOM 949 C C . ALA A 1 123 ? 27.538 4.500 -24.385 1.00 87.44 123 ALA A C 1
ATOM 951 O O . ALA A 1 123 ? 28.138 4.659 -25.445 1.00 87.44 123 ALA A O 1
ATOM 952 N N . GLU A 1 124 ? 27.140 3.294 -23.977 1.00 85.75 124 GLU A N 1
ATOM 953 C CA . GLU A 1 124 ? 27.413 2.067 -24.731 1.00 85.75 124 GLU A CA 1
ATOM 954 C C . GLU A 1 124 ? 26.563 1.949 -26.011 1.00 85.75 124 GLU A C 1
ATOM 956 O O . GLU A 1 124 ? 26.877 1.132 -26.870 1.00 85.75 124 GLU A O 1
ATOM 961 N N . SER A 1 125 ? 25.528 2.795 -26.169 1.00 72.00 125 SER A N 1
ATOM 962 C CA . SER A 1 125 ? 24.664 2.972 -27.359 1.00 72.00 125 SER A CA 1
ATOM 963 C C . SER A 1 125 ? 24.140 1.689 -28.031 1.00 72.00 125 SER A C 1
ATOM 965 O O . SER A 1 125 ? 23.577 1.728 -29.127 1.00 72.00 125 SER A O 1
ATOM 96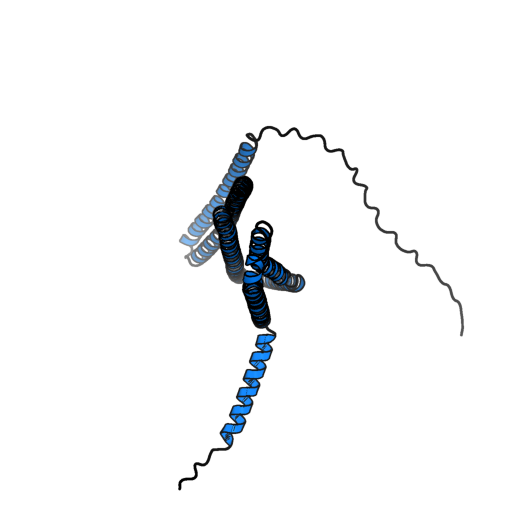7 N N . SER A 1 126 ? 24.241 0.544 -27.354 1.00 79.06 126 SER A N 1
ATOM 968 C CA . SER A 1 126 ? 23.743 -0.727 -27.848 1.00 79.06 126 SER A CA 1
ATOM 969 C C . SER A 1 126 ? 22.255 -0.858 -27.527 1.00 79.06 126 SER A C 1
ATOM 971 O O . SER A 1 126 ? 21.798 -0.694 -26.392 1.00 79.06 126 SER A O 1
ATOM 973 N N . LEU A 1 127 ? 21.466 -1.168 -28.555 1.00 78.44 127 LEU A N 1
ATOM 974 C CA . LEU A 1 127 ? 20.027 -1.411 -28.420 1.00 78.44 127 LEU A CA 1
ATOM 975 C C . LEU A 1 127 ? 19.727 -2.524 -27.398 1.00 78.44 127 LEU A C 1
ATOM 977 O O . LEU A 1 127 ? 18.714 -2.492 -26.701 1.00 78.44 127 LEU A O 1
ATOM 981 N N . GLU A 1 128 ? 20.627 -3.501 -27.295 1.00 80.38 128 GLU A N 1
ATOM 982 C CA . GLU A 1 128 ? 20.527 -4.613 -26.355 1.00 80.38 128 GLU A CA 1
ATOM 983 C C . GLU A 1 128 ? 20.669 -4.162 -24.894 1.00 80.38 128 GLU A C 1
ATOM 985 O O . GLU A 1 128 ? 19.860 -4.567 -24.057 1.00 80.38 128 GLU A O 1
ATOM 990 N N . ALA A 1 129 ? 21.603 -3.253 -24.593 1.00 78.62 129 ALA A N 1
ATOM 991 C CA . ALA A 1 129 ? 21.737 -2.658 -23.263 1.00 78.62 129 ALA A CA 1
ATOM 992 C C . ALA A 1 129 ? 20.471 -1.897 -22.837 1.00 78.62 129 ALA A C 1
ATOM 994 O O . ALA A 1 129 ? 19.988 -2.064 -21.716 1.00 78.62 129 ALA A O 1
ATOM 995 N N . LEU A 1 130 ? 19.885 -1.112 -23.748 1.00 79.44 130 LEU A N 1
ATOM 996 C CA . LEU A 1 130 ? 18.627 -0.390 -23.514 1.00 79.44 130 LEU A CA 1
ATOM 997 C C . LEU A 1 130 ? 17.454 -1.338 -23.220 1.00 79.44 130 LEU A C 1
ATOM 999 O O . LEU A 1 130 ? 16.633 -1.053 -22.345 1.00 79.44 130 LEU A O 1
ATOM 1003 N N . LEU A 1 131 ? 17.381 -2.477 -23.914 1.00 79.81 131 LEU A N 1
ATOM 1004 C CA . LEU A 1 131 ? 16.360 -3.504 -23.693 1.00 79.81 131 LEU A CA 1
ATOM 1005 C C . LEU A 1 131 ? 16.504 -4.198 -22.334 1.00 79.81 131 LEU A C 1
ATOM 1007 O O . LEU A 1 131 ? 15.505 -4.384 -21.633 1.00 79.81 131 LEU A O 1
ATOM 1011 N N . ILE A 1 132 ? 17.729 -4.575 -21.957 1.00 81.75 132 ILE A N 1
ATOM 1012 C CA . ILE A 1 132 ? 18.014 -5.188 -20.652 1.00 81.75 132 ILE A CA 1
ATOM 1013 C C . ILE A 1 132 ? 17.656 -4.208 -19.533 1.00 81.75 132 ILE A C 1
ATOM 1015 O O . ILE A 1 132 ? 16.941 -4.580 -18.601 1.00 81.75 132 ILE A O 1
ATOM 1019 N N . PHE A 1 133 ? 18.060 -2.943 -19.673 1.00 81.88 133 PHE A N 1
ATOM 1020 C CA . PHE A 1 133 ? 17.739 -1.887 -18.719 1.00 81.88 133 PHE A CA 1
ATOM 1021 C C . PHE A 1 133 ? 16.224 -1.671 -18.582 1.00 81.88 133 PHE A C 1
ATOM 1023 O O . PHE A 1 133 ? 15.700 -1.655 -17.470 1.00 81.88 133 PHE A O 1
ATOM 1030 N N . ASN A 1 134 ? 15.489 -1.590 -19.698 1.00 81.75 134 ASN A N 1
ATOM 1031 C CA . ASN A 1 134 ? 14.029 -1.444 -19.678 1.00 81.75 134 ASN A CA 1
ATOM 1032 C C . ASN A 1 134 ? 13.340 -2.620 -18.963 1.00 81.75 134 ASN A C 1
ATOM 1034 O O . ASN A 1 134 ? 12.411 -2.424 -18.176 1.00 81.75 134 ASN A O 1
ATOM 1038 N N . ARG A 1 135 ? 13.821 -3.848 -19.200 1.00 83.44 135 ARG A N 1
ATOM 1039 C CA . ARG A 1 135 ? 13.298 -5.046 -18.540 1.00 83.44 135 ARG A CA 1
ATOM 1040 C C . ARG A 1 135 ? 13.570 -5.024 -17.033 1.00 83.44 135 ARG A C 1
ATOM 1042 O O . ARG A 1 135 ? 12.673 -5.366 -16.263 1.00 83.44 135 ARG A O 1
ATOM 1049 N N . GLU A 1 136 ? 14.764 -4.619 -16.604 1.00 83.06 136 GLU A N 1
ATOM 1050 C CA . GLU A 1 136 ? 15.082 -4.497 -15.176 1.00 83.06 136 GLU A CA 1
ATOM 1051 C C . GLU A 1 136 ? 14.226 -3.421 -14.491 1.00 83.06 136 GLU A C 1
ATOM 1053 O O . GLU A 1 136 ? 13.669 -3.670 -13.416 1.00 83.06 136 GLU A O 1
ATOM 1058 N N . ASP A 1 137 ? 14.033 -2.270 -15.140 1.00 81.25 137 ASP A N 1
ATOM 1059 C CA . ASP A 1 137 ? 13.143 -1.214 -14.653 1.00 81.25 137 ASP A CA 1
ATOM 1060 C C . ASP A 1 137 ? 11.709 -1.733 -14.471 1.00 81.25 137 ASP A C 1
ATOM 1062 O O . ASP A 1 137 ? 11.103 -1.519 -13.417 1.00 81.25 137 ASP A O 1
ATOM 1066 N N . MET A 1 138 ? 11.172 -2.486 -15.439 1.00 81.25 138 MET A N 1
ATOM 1067 C CA . MET A 1 138 ? 9.837 -3.091 -15.329 1.00 81.25 138 MET A CA 1
ATOM 1068 C C . MET A 1 138 ? 9.707 -4.030 -14.122 1.00 81.25 138 MET A C 1
ATOM 1070 O O . MET A 1 138 ? 8.709 -3.959 -13.399 1.00 81.25 138 MET A O 1
ATOM 1074 N N . TYR A 1 139 ? 10.706 -4.877 -13.851 1.00 84.38 139 TYR A N 1
ATOM 1075 C CA . TYR A 1 139 ? 10.683 -5.749 -12.671 1.00 84.38 139 TYR A CA 1
ATOM 1076 C C . TYR A 1 139 ? 10.703 -4.955 -11.361 1.00 84.38 139 TYR A C 1
ATOM 1078 O O . TYR A 1 139 ? 9.951 -5.276 -10.437 1.00 84.38 139 TYR A O 1
ATOM 1086 N N . ARG A 1 140 ? 11.497 -3.881 -11.285 1.00 78.19 140 ARG A N 1
ATOM 1087 C CA . ARG A 1 140 ? 11.530 -3.001 -10.106 1.00 78.19 140 ARG A CA 1
ATOM 1088 C C . ARG A 1 140 ? 10.199 -2.296 -9.888 1.00 78.19 140 ARG A C 1
ATOM 1090 O O . ARG A 1 140 ? 9.703 -2.260 -8.763 1.00 78.19 140 ARG A O 1
ATOM 1097 N N . TYR A 1 141 ? 9.586 -1.774 -10.949 1.00 78.88 141 TYR A N 1
ATOM 1098 C CA . TYR A 1 141 ? 8.260 -1.169 -10.850 1.00 78.88 141 TYR A CA 1
ATOM 1099 C C . TYR A 1 141 ? 7.203 -2.179 -10.411 1.00 78.88 141 TYR A C 1
ATOM 1101 O O . TYR A 1 141 ? 6.346 -1.831 -9.598 1.00 78.88 141 TYR A O 1
ATOM 1109 N N . HIS A 1 142 ? 7.275 -3.426 -10.887 1.00 80.31 142 HIS A N 1
ATOM 1110 C CA . HIS A 1 142 ? 6.377 -4.488 -10.443 1.00 80.31 142 HIS A CA 1
ATOM 1111 C C . HIS A 1 142 ? 6.520 -4.755 -8.940 1.00 80.31 142 HIS A C 1
ATOM 1113 O O . HIS A 1 142 ? 5.522 -4.818 -8.220 1.00 80.31 142 HIS A O 1
ATOM 1119 N N . ASP A 1 143 ? 7.750 -4.862 -8.439 1.00 80.81 143 ASP A N 1
ATOM 1120 C CA . ASP A 1 143 ? 7.995 -5.104 -7.016 1.00 80.81 143 ASP A CA 1
ATOM 1121 C C . ASP A 1 143 ? 7.521 -3.932 -6.138 1.00 80.81 143 ASP A C 1
ATOM 1123 O O . ASP A 1 143 ? 6.850 -4.128 -5.120 1.00 80.81 143 ASP A O 1
ATOM 1127 N N . ILE A 1 144 ? 7.763 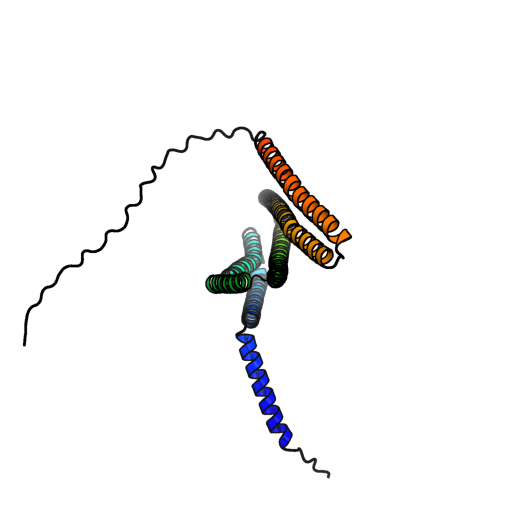-2.690 -6.572 1.00 77.31 144 ILE A N 1
ATOM 1128 C CA . ILE A 1 144 ? 7.262 -1.496 -5.878 1.00 77.31 144 ILE A CA 1
ATOM 1129 C C . ILE A 1 144 ? 5.731 -1.485 -5.872 1.00 77.31 144 ILE A C 1
ATOM 1131 O O . ILE A 1 144 ? 5.125 -1.309 -4.812 1.00 77.31 144 ILE A O 1
ATOM 1135 N N . ALA A 1 145 ? 5.098 -1.696 -7.028 1.00 76.75 145 ALA A N 1
ATOM 1136 C CA . ALA A 1 145 ? 3.646 -1.674 -7.159 1.00 76.75 145 ALA A CA 1
ATOM 1137 C C . ALA A 1 145 ? 2.990 -2.765 -6.302 1.00 76.75 145 ALA A C 1
ATOM 1139 O O . ALA A 1 145 ? 2.075 -2.480 -5.530 1.00 76.75 145 ALA A O 1
ATOM 1140 N N . THR A 1 146 ? 3.497 -3.999 -6.362 1.00 80.38 146 THR A N 1
ATOM 1141 C CA . THR A 1 146 ? 2.987 -5.113 -5.549 1.00 80.38 146 THR A CA 1
ATOM 1142 C C . THR A 1 146 ? 3.234 -4.896 -4.060 1.00 80.38 146 THR A C 1
ATOM 1144 O O . THR A 1 146 ? 2.368 -5.210 -3.242 1.00 80.38 146 THR A O 1
ATOM 1147 N N . THR A 1 147 ? 4.367 -4.306 -3.677 1.00 74.81 147 THR A N 1
ATOM 1148 C CA . THR A 1 147 ? 4.651 -3.962 -2.281 1.00 74.81 147 THR A CA 1
ATOM 1149 C C . THR A 1 147 ? 3.696 -2.891 -1.760 1.00 74.81 147 THR A C 1
ATOM 1151 O O . THR A 1 147 ? 3.166 -3.038 -0.656 1.00 74.81 147 THR A O 1
ATOM 1154 N N . VAL A 1 148 ? 3.441 -1.837 -2.538 1.00 76.81 148 VAL A N 1
ATOM 1155 C CA . VAL A 1 148 ? 2.475 -0.785 -2.186 1.00 76.81 148 VAL A CA 1
ATOM 1156 C C . VAL A 1 148 ? 1.066 -1.367 -2.089 1.00 76.81 148 VAL A C 1
ATOM 1158 O O . VAL A 1 148 ? 0.404 -1.149 -1.076 1.00 76.81 148 VAL A O 1
ATOM 1161 N N . ALA A 1 149 ? 0.644 -2.180 -3.060 1.00 75.31 149 ALA A N 1
ATOM 1162 C CA . ALA A 1 149 ? -0.669 -2.824 -3.061 1.00 75.31 149 ALA A CA 1
ATOM 1163 C C . ALA A 1 149 ? -0.862 -3.751 -1.849 1.00 75.31 149 ALA A C 1
ATOM 1165 O O . ALA A 1 149 ? -1.859 -3.655 -1.137 1.00 75.31 149 ALA A O 1
ATOM 1166 N N . ARG A 1 150 ? 0.126 -4.602 -1.531 1.00 76.12 150 ARG A N 1
ATOM 1167 C CA . ARG A 1 150 ? 0.080 -5.473 -0.341 1.00 76.12 150 ARG A CA 1
ATOM 1168 C C . ARG A 1 150 ? -0.018 -4.666 0.954 1.00 76.12 150 ARG A C 1
ATOM 1170 O O . ARG A 1 150 ? -0.710 -5.089 1.878 1.00 76.12 150 ARG A O 1
ATOM 1177 N N . ARG A 1 151 ? 0.676 -3.526 1.050 1.00 73.12 151 ARG A N 1
ATOM 1178 C CA . ARG A 1 151 ? 0.596 -2.638 2.224 1.00 73.12 151 ARG A CA 1
ATOM 1179 C C . ARG A 1 151 ? -0.769 -1.966 2.325 1.00 73.12 151 ARG A C 1
ATOM 1181 O O . ARG A 1 151 ? -1.376 -2.026 3.389 1.00 73.12 151 ARG A O 1
ATOM 1188 N N . ALA A 1 152 ? -1.265 -1.397 1.229 1.00 73.06 152 ALA A N 1
ATOM 1189 C CA . ALA A 1 152 ? -2.580 -0.766 1.173 1.00 73.06 152 ALA A CA 1
ATOM 1190 C C . ALA A 1 152 ? -3.693 -1.758 1.539 1.00 73.06 152 ALA A C 1
ATOM 1192 O O . ALA A 1 152 ? -4.515 -1.463 2.403 1.00 73.06 152 ALA A O 1
ATOM 1193 N N . SER A 1 153 ? -3.645 -2.974 0.987 1.00 72.75 153 SER A N 1
ATOM 1194 C CA . SER A 1 153 ? -4.591 -4.050 1.296 1.00 72.75 153 SER A CA 1
ATOM 1195 C C . SER A 1 153 ? -4.579 -4.425 2.783 1.00 72.75 153 SER A C 1
ATOM 1197 O O . SER A 1 153 ? -5.635 -4.495 3.409 1.00 72.75 153 SER A O 1
ATOM 1199 N N . ARG A 1 154 ? -3.396 -4.582 3.397 1.00 75.12 154 ARG A N 1
ATOM 1200 C CA . ARG A 1 154 ? -3.287 -4.863 4.841 1.00 75.12 154 ARG A CA 1
ATOM 1201 C C . ARG A 1 154 ? -3.814 -3.720 5.700 1.00 75.12 154 ARG A C 1
ATOM 1203 O O . ARG A 1 154 ? -4.504 -3.975 6.682 1.00 75.12 154 ARG A O 1
ATOM 1210 N N . LEU A 1 155 ? -3.500 -2.477 5.340 1.00 74.00 155 LEU A N 1
ATOM 1211 C CA . LEU A 1 155 ? -3.979 -1.302 6.062 1.00 74.00 155 LEU A CA 1
ATOM 1212 C C . LEU A 1 155 ? -5.504 -1.156 5.942 1.00 74.00 155 LEU A C 1
ATOM 1214 O O . LEU A 1 155 ? -6.158 -0.821 6.925 1.00 74.00 155 LEU A O 1
ATOM 1218 N N . SER A 1 156 ? -6.066 -1.457 4.769 1.00 75.31 156 SER A N 1
ATOM 1219 C CA . SER A 1 156 ? -7.510 -1.468 4.523 1.00 75.31 156 SER A CA 1
ATOM 1220 C C . SER A 1 156 ? -8.207 -2.554 5.344 1.00 75.31 156 SER A C 1
ATOM 1222 O O . SER A 1 156 ? -9.131 -2.254 6.099 1.00 75.31 156 SER A O 1
ATOM 1224 N N . ALA A 1 157 ? -7.697 -3.791 5.310 1.00 75.62 157 ALA A N 1
ATOM 1225 C CA . ALA A 1 157 ? -8.205 -4.885 6.137 1.00 75.62 157 ALA A CA 1
ATOM 1226 C C . ALA A 1 157 ? -8.145 -4.538 7.634 1.00 75.62 157 ALA A C 1
ATOM 1228 O O . ALA A 1 157 ? -9.101 -4.769 8.368 1.00 75.62 157 ALA A O 1
ATOM 1229 N N . PHE A 1 158 ? -7.055 -3.916 8.088 1.00 74.50 158 PHE A N 1
ATOM 1230 C CA . PHE A 1 158 ? -6.936 -3.449 9.465 1.00 74.50 158 PHE A CA 1
ATOM 1231 C C . PHE A 1 158 ? -7.972 -2.366 9.803 1.00 74.50 158 PHE A C 1
ATOM 1233 O O . PHE A 1 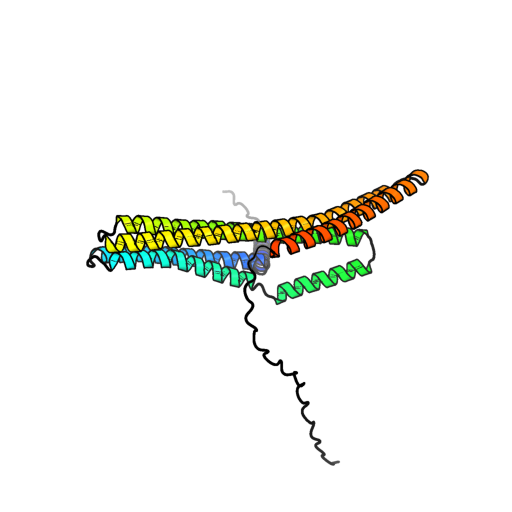158 ? -8.635 -2.456 10.835 1.00 74.50 158 PHE A O 1
ATOM 1240 N N . ALA A 1 159 ? -8.147 -1.363 8.940 1.00 74.44 159 ALA A N 1
ATOM 1241 C CA . ALA A 1 159 ? -9.134 -0.304 9.139 1.00 74.44 159 ALA A CA 1
ATOM 1242 C C . ALA A 1 159 ? -10.566 -0.860 9.205 1.00 74.44 159 ALA A C 1
ATOM 1244 O O . ALA A 1 159 ? -11.340 -0.433 10.063 1.00 74.44 159 ALA A O 1
ATOM 1245 N N . MET A 1 160 ? -10.899 -1.846 8.363 1.00 76.69 160 MET A N 1
ATOM 1246 C CA . MET A 1 160 ? -12.178 -2.561 8.427 1.00 76.69 160 MET A CA 1
ATOM 1247 C C . MET A 1 160 ? -12.351 -3.293 9.755 1.00 76.69 160 MET A C 1
ATOM 1249 O O . MET A 1 160 ? -13.393 -3.149 10.390 1.00 76.69 160 MET A O 1
ATOM 1253 N N . THR A 1 161 ? -11.330 -4.024 10.210 1.00 76.38 161 THR A N 1
ATOM 1254 C CA . THR A 1 161 ? -11.371 -4.739 11.493 1.00 76.38 161 THR A CA 1
ATOM 1255 C C . THR A 1 161 ? -11.568 -3.777 12.663 1.00 76.38 161 THR A C 1
ATOM 1257 O O . THR A 1 161 ? -12.401 -4.029 13.529 1.00 76.38 161 THR A O 1
ATOM 1260 N N . VAL A 1 162 ? -10.864 -2.640 12.683 1.00 75.94 162 VAL A N 1
ATOM 1261 C CA . VAL A 1 162 ? -11.040 -1.617 13.727 1.00 75.94 162 VAL A CA 1
ATOM 1262 C C . VAL A 1 162 ? -12.437 -1.001 13.673 1.00 75.94 162 VAL A C 1
ATOM 1264 O O . VAL A 1 162 ? -13.090 -0.896 14.709 1.00 75.94 162 VAL A O 1
ATOM 1267 N N . GLY A 1 163 ? -12.923 -0.634 12.484 1.00 73.81 163 GLY A N 1
ATOM 1268 C CA . GLY A 1 163 ? -14.278 -0.104 12.312 1.00 73.81 163 GLY A CA 1
ATOM 1269 C C . GLY A 1 163 ? -15.345 -1.088 12.797 1.00 73.81 163 GLY A C 1
ATOM 1270 O O . GLY A 1 163 ? -16.260 -0.705 13.525 1.00 73.81 163 GLY A O 1
ATOM 1271 N N . PHE A 1 164 ? -15.177 -2.372 12.479 1.00 78.56 164 PHE A N 1
ATOM 1272 C CA . PHE A 1 164 ? -16.052 -3.444 12.942 1.00 78.56 164 PHE A CA 1
ATOM 1273 C C . PHE A 1 164 ? -16.027 -3.599 14.469 1.00 78.56 164 PHE A C 1
ATOM 1275 O O . PHE A 1 164 ? -17.084 -3.650 15.092 1.00 78.56 164 PHE A O 1
ATOM 1282 N N . LEU A 1 165 ? -14.845 -3.601 15.094 1.00 77.06 165 LEU A N 1
ATOM 1283 C CA . LEU A 1 165 ? -14.721 -3.696 16.553 1.00 77.06 165 LEU A CA 1
ATOM 1284 C C . LEU A 1 165 ? -15.403 -2.527 17.273 1.00 77.06 165 LEU A C 1
ATOM 1286 O O . LEU A 1 165 ? -16.064 -2.740 18.288 1.00 77.06 165 LEU A O 1
ATOM 1290 N N . VAL A 1 166 ? -15.295 -1.307 16.738 1.00 76.81 166 VAL A N 1
ATOM 1291 C CA . VAL A 1 166 ? -15.987 -0.132 17.290 1.00 76.81 166 VAL A CA 1
ATOM 1292 C C . VAL A 1 166 ? -17.508 -0.297 17.205 1.00 76.81 166 VAL A C 1
ATOM 1294 O O . VAL A 1 166 ? -18.206 0.012 18.171 1.00 76.81 166 VAL A O 1
ATOM 1297 N N . LEU A 1 167 ? -18.032 -0.824 16.092 1.00 77.81 167 LEU A N 1
ATOM 1298 C CA . LEU A 1 167 ? -19.465 -1.102 15.943 1.00 77.81 167 LEU A CA 1
ATOM 1299 C C . LEU A 1 167 ? -19.952 -2.174 16.925 1.00 77.81 167 LEU A C 1
ATOM 1301 O O . LEU A 1 167 ? -20.976 -1.977 17.578 1.00 77.81 167 LEU A O 1
ATOM 1305 N N . VAL A 1 168 ? -19.204 -3.270 17.079 1.00 79.44 168 VAL A N 1
ATOM 1306 C CA . VAL A 1 168 ? -19.528 -4.344 18.033 1.00 79.44 168 VAL A CA 1
ATOM 1307 C C . VAL A 1 168 ? -19.504 -3.822 19.471 1.00 79.44 168 VAL A C 1
ATOM 1309 O O . VAL A 1 168 ? -20.443 -4.068 20.227 1.00 79.44 168 VAL A O 1
ATOM 1312 N N . ALA A 1 169 ? -18.487 -3.043 19.846 1.00 75.38 169 ALA A N 1
ATOM 1313 C CA . ALA A 1 169 ? -18.403 -2.431 21.170 1.00 75.38 169 ALA A CA 1
ATOM 1314 C C . ALA A 1 169 ? -19.569 -1.463 21.433 1.00 75.38 169 ALA A C 1
ATOM 1316 O O . ALA A 1 169 ? -20.150 -1.478 22.521 1.00 75.38 169 ALA A O 1
ATOM 1317 N N . GLY A 1 170 ? -19.953 -0.661 20.433 1.00 75.56 170 GLY A N 1
ATOM 1318 C CA . GLY A 1 170 ? -21.129 0.207 20.500 1.00 75.56 170 GLY A CA 1
ATOM 1319 C C . GLY A 1 170 ? -22.420 -0.585 20.723 1.00 75.56 170 GLY A C 1
ATOM 1320 O O . GLY A 1 170 ? -23.185 -0.271 21.634 1.00 75.56 170 GLY A O 1
ATOM 1321 N N . ALA A 1 171 ? -22.625 -1.663 19.961 1.00 77.31 171 ALA A N 1
ATOM 1322 C CA . ALA A 1 171 ? -23.795 -2.531 20.088 1.00 77.31 171 ALA A CA 1
ATOM 1323 C C . ALA A 1 171 ? -23.892 -3.193 21.474 1.00 77.31 171 ALA A C 1
ATOM 1325 O O . ALA A 1 171 ? -24.950 -3.151 22.103 1.00 77.31 171 ALA A O 1
ATOM 1326 N N . ILE A 1 172 ? -22.783 -3.733 21.992 1.00 77.38 172 ILE A N 1
ATOM 1327 C CA . ILE A 1 172 ? -22.721 -4.320 23.341 1.00 77.38 172 ILE A CA 1
ATOM 1328 C C . ILE A 1 172 ? -23.026 -3.256 24.405 1.00 77.38 172 ILE A C 1
ATOM 1330 O O . ILE A 1 172 ? -23.788 -3.508 25.341 1.00 77.38 172 ILE A O 1
ATOM 1334 N N . SER A 1 173 ? -22.495 -2.041 24.239 1.00 74.94 173 SER A N 1
ATOM 1335 C CA . SER A 1 173 ? -22.714 -0.935 25.180 1.00 74.94 173 SER A CA 1
ATOM 1336 C C . SER A 1 173 ? -24.194 -0.549 25.291 1.00 74.94 173 SER A C 1
ATOM 1338 O O . SER A 1 173 ? -24.677 -0.290 26.394 1.00 74.94 173 SER A O 1
ATOM 1340 N N . VAL A 1 174 ? -24.941 -0.558 24.180 1.00 77.62 174 VAL A N 1
ATOM 1341 C CA . VAL A 1 174 ? -26.387 -0.260 24.169 1.00 77.62 174 VAL A CA 1
ATOM 1342 C C . VAL A 1 174 ? -27.197 -1.301 24.953 1.00 77.62 174 VAL A C 1
ATOM 1344 O O . VAL A 1 174 ? -28.188 -0.941 25.593 1.00 77.62 174 VAL A O 1
ATOM 1347 N N . VAL A 1 175 ? -26.780 -2.571 24.939 1.00 81.56 175 VAL A N 1
ATOM 1348 C CA . VAL A 1 175 ? -27.471 -3.659 25.656 1.00 81.56 175 VAL A CA 1
ATOM 1349 C C . VAL A 1 175 ? -27.240 -3.575 27.168 1.00 81.56 175 VAL A C 1
ATOM 1351 O O . VAL A 1 175 ? -28.174 -3.785 27.938 1.00 81.56 175 VAL A O 1
ATOM 1354 N N . ILE A 1 176 ? -26.020 -3.241 27.601 1.00 79.56 176 ILE A N 1
ATOM 1355 C CA . ILE A 1 176 ? -25.638 -3.252 29.024 1.00 79.56 176 ILE A CA 1
ATOM 1356 C C . ILE A 1 176 ? -26.190 -2.036 29.784 1.00 79.56 176 ILE A C 1
ATOM 1358 O O . ILE A 1 176 ? -26.569 -2.137 30.952 1.00 79.56 176 ILE A O 1
ATOM 1362 N N . ILE A 1 177 ? -26.232 -0.864 29.149 1.00 80.81 177 ILE A N 1
ATOM 1363 C CA . ILE A 1 177 ? -26.656 0.374 29.810 1.00 80.81 177 ILE A CA 1
ATOM 1364 C C . ILE A 1 177 ? -28.163 0.340 30.032 1.00 80.81 177 ILE A C 1
ATOM 1366 O O . ILE A 1 177 ? -28.908 0.161 29.087 1.00 80.81 177 ILE A O 1
ATOM 1370 N N . GLN A 1 178 ? -28.649 0.573 31.252 1.00 84.56 178 GLN A N 1
ATOM 1371 C CA . GLN A 1 178 ? -30.095 0.562 31.526 1.00 84.56 178 GLN A CA 1
ATOM 1372 C C . GLN A 1 178 ? -30.787 1.907 31.233 1.00 84.56 178 GLN A C 1
ATOM 1374 O O . GLN A 1 178 ? -31.990 1.947 30.998 1.00 84.56 178 GLN A O 1
ATOM 1379 N N . ASN A 1 179 ? -30.040 3.016 31.201 1.00 85.06 179 ASN A N 1
ATOM 1380 C CA . ASN A 1 179 ? -30.599 4.356 31.011 1.00 85.06 179 ASN A CA 1
ATOM 1381 C C . ASN A 1 179 ? -30.987 4.629 29.545 1.00 85.06 179 ASN A C 1
ATOM 1383 O O . ASN A 1 179 ? -30.115 4.719 28.678 1.00 85.06 179 ASN A O 1
ATOM 1387 N N . ASN A 1 180 ? -32.281 4.850 29.291 1.00 89.50 180 ASN A N 1
ATOM 1388 C CA . ASN A 1 180 ? -32.829 5.132 27.959 1.00 89.50 180 ASN A CA 1
ATOM 1389 C C . ASN A 1 180 ? -32.182 6.352 27.285 1.00 89.50 180 ASN A C 1
ATOM 1391 O O . ASN A 1 180 ? -31.841 6.281 26.106 1.00 89.50 180 ASN A O 1
ATOM 1395 N N . THR A 1 181 ? -31.937 7.441 28.021 1.00 86.50 181 THR A N 1
ATOM 1396 C CA . THR A 1 181 ? -31.314 8.648 27.449 1.00 86.50 181 THR A CA 1
ATOM 1397 C C . THR A 1 181 ? -29.895 8.357 26.964 1.00 86.50 181 THR A C 1
ATOM 1399 O O . THR A 1 181 ? -29.511 8.752 25.866 1.00 86.50 181 THR A O 1
ATOM 1402 N N . SER A 1 182 ? -29.119 7.603 27.747 1.00 79.12 182 SER A N 1
ATOM 1403 C CA . SER A 1 182 ? -27.759 7.205 27.374 1.00 79.12 182 SER A CA 1
ATOM 1404 C C . SER A 1 182 ? -27.747 6.230 26.193 1.00 79.12 182 SER A C 1
ATOM 1406 O O . SER A 1 182 ? -26.896 6.367 25.317 1.00 79.12 182 SER A O 1
ATOM 1408 N N . LYS A 1 183 ? -28.710 5.297 26.118 1.00 82.56 183 LYS A N 1
ATOM 1409 C CA . LYS A 1 183 ? -28.857 4.384 24.971 1.00 82.56 183 LYS A CA 1
ATOM 1410 C C . LYS A 1 183 ? -29.049 5.141 23.662 1.00 82.56 183 LYS A C 1
ATOM 1412 O O . LYS A 1 183 ? -28.377 4.820 22.688 1.00 82.56 183 LYS A O 1
ATOM 1417 N N . ILE A 1 184 ? -29.928 6.147 23.645 1.00 85.88 184 ILE A N 1
ATOM 1418 C CA . ILE A 1 184 ? -30.224 6.932 22.436 1.00 85.88 184 ILE A CA 1
ATOM 1419 C C . ILE A 1 184 ? -28.970 7.668 21.955 1.00 85.88 184 ILE A C 1
ATOM 1421 O O . ILE A 1 184 ? -28.639 7.608 20.773 1.00 85.88 184 ILE A O 1
ATOM 1425 N N . VAL A 1 185 ? -28.241 8.319 22.868 1.00 84.00 185 VAL A N 1
ATOM 1426 C CA . VAL A 1 185 ? -27.015 9.055 22.521 1.00 84.00 185 VAL A CA 1
ATOM 1427 C C . VAL A 1 185 ? -25.940 8.113 21.978 1.00 84.00 185 VAL A C 1
ATOM 1429 O O . VAL A 1 185 ? -25.327 8.414 20.956 1.00 84.00 185 VAL A O 1
ATOM 1432 N N . ILE A 1 186 ? -25.730 6.959 22.616 1.00 79.75 186 ILE A N 1
ATOM 1433 C CA . ILE A 1 186 ? -24.732 5.976 22.170 1.00 79.75 186 ILE A CA 1
ATOM 1434 C C . ILE A 1 186 ? -25.129 5.382 20.822 1.00 79.75 186 ILE A C 1
ATOM 1436 O O . ILE A 1 186 ? -24.293 5.328 19.927 1.00 79.75 186 ILE A O 1
ATOM 1440 N N . ALA A 1 187 ? -26.399 5.017 20.635 1.00 81.25 187 ALA A N 1
ATOM 1441 C CA . ALA A 1 187 ? -26.896 4.508 19.361 1.00 81.25 187 ALA A CA 1
ATOM 1442 C C . ALA A 1 187 ? -26.696 5.525 18.225 1.00 81.25 187 ALA A C 1
ATOM 1444 O O . ALA A 1 187 ? -26.204 5.160 17.158 1.00 81.25 187 ALA A O 1
ATOM 1445 N N . ALA A 1 188 ? -26.998 6.806 18.464 1.00 88.06 188 ALA A N 1
ATOM 1446 C CA . ALA A 1 188 ? -26.771 7.873 17.491 1.00 88.06 188 ALA A CA 1
ATOM 1447 C C . ALA A 1 188 ? -25.277 8.058 17.171 1.00 88.06 188 ALA A C 1
ATOM 1449 O O . ALA A 1 188 ? -24.906 8.203 16.005 1.00 88.06 188 ALA A O 1
ATOM 1450 N N . LEU A 1 189 ? -24.407 8.004 18.185 1.00 82.31 189 LEU A N 1
ATOM 1451 C CA . LEU A 1 189 ? -22.962 8.143 18.007 1.00 82.31 189 LEU A CA 1
ATOM 1452 C C . LEU A 1 189 ? -22.360 6.947 17.251 1.00 82.31 189 LEU A C 1
ATOM 1454 O O . LEU A 1 189 ? -21.542 7.136 16.352 1.00 82.31 189 LEU A O 1
ATOM 1458 N N . THR A 1 190 ? -22.795 5.722 17.562 1.00 81.31 190 THR A N 1
ATOM 1459 C CA . THR A 1 190 ? -22.398 4.503 16.844 1.00 81.31 190 THR A CA 1
ATOM 1460 C C . THR A 1 190 ? -22.888 4.532 15.397 1.00 81.31 190 THR A C 1
ATOM 1462 O O . THR A 1 190 ? -22.115 4.211 14.495 1.00 81.31 190 THR A O 1
ATOM 1465 N N . ALA A 1 191 ? -24.123 4.980 15.147 1.00 87.75 191 ALA A N 1
ATOM 1466 C CA . ALA A 1 191 ? -24.657 5.136 13.795 1.00 87.75 191 ALA A CA 1
ATOM 1467 C C . ALA A 1 191 ? -23.856 6.161 12.974 1.00 87.75 191 ALA A C 1
ATOM 1469 O O . ALA A 1 191 ? -23.471 5.876 11.839 1.00 87.75 191 ALA A O 1
ATOM 1470 N N . LEU A 1 192 ? -23.532 7.322 13.558 1.00 88.38 192 LEU A N 1
ATOM 1471 C CA . LEU A 1 192 ? -22.673 8.328 12.924 1.00 88.38 192 LEU A CA 1
ATOM 1472 C C . LEU A 1 192 ? -21.267 7.784 12.648 1.00 88.38 192 LEU A C 1
ATOM 1474 O O . LEU A 1 192 ? -20.742 7.975 11.552 1.00 88.38 192 LEU A O 1
ATOM 1478 N N . GLY A 1 193 ? -20.671 7.072 13.607 1.00 82.69 193 GLY A N 1
ATOM 1479 C CA . GLY A 1 193 ? -19.367 6.431 13.439 1.00 82.69 193 GLY A CA 1
ATOM 1480 C C . GLY A 1 193 ? -19.354 5.417 12.294 1.00 82.69 193 GLY A C 1
ATOM 1481 O O . GLY A 1 193 ? -18.447 5.441 11.461 1.00 82.69 193 GLY A O 1
ATOM 1482 N N . GLY A 1 194 ? -20.393 4.582 12.198 1.00 84.56 194 GLY A N 1
ATOM 1483 C CA . GLY A 1 194 ? -20.579 3.644 11.090 1.00 84.56 194 GLY A CA 1
ATOM 1484 C C . GLY A 1 194 ? -20.720 4.352 9.741 1.00 84.56 194 GLY A C 1
ATOM 1485 O O . GLY A 1 194 ? -20.074 3.960 8.769 1.00 84.56 194 GLY A O 1
ATOM 1486 N N . LEU A 1 195 ? -21.489 5.443 9.691 1.00 90.44 195 LEU A N 1
ATOM 1487 C CA . LEU A 1 195 ? -21.677 6.240 8.479 1.00 90.44 195 LEU A CA 1
ATOM 1488 C C . LEU A 1 195 ? -20.370 6.899 8.011 1.00 90.44 195 LEU A C 1
ATOM 1490 O O . LEU A 1 195 ? -20.031 6.817 6.829 1.00 90.44 195 LEU A O 1
ATOM 1494 N N . PHE A 1 196 ? -19.594 7.489 8.926 1.00 84.31 196 PHE A N 1
ATOM 1495 C CA . PHE A 1 196 ? -18.273 8.038 8.607 1.00 84.31 196 PHE A CA 1
ATOM 1496 C C . PHE A 1 196 ? -17.294 6.957 8.151 1.00 84.31 196 PHE A C 1
ATOM 1498 O O . PHE A 1 196 ? -16.580 7.162 7.170 1.00 84.31 196 PHE A O 1
ATOM 1505 N N . SER A 1 197 ? -17.276 5.802 8.820 1.00 81.44 197 SER A N 1
ATOM 1506 C CA . SER A 1 197 ? -16.425 4.676 8.432 1.00 81.44 197 SER A CA 1
ATOM 1507 C C . SER A 1 197 ? -16.758 4.190 7.019 1.00 81.44 197 SER A C 1
ATOM 1509 O O . SER A 1 197 ? -15.858 4.084 6.186 1.00 81.44 197 SER A O 1
ATOM 1511 N N . GLY A 1 198 ? -18.043 4.002 6.704 1.00 85.19 198 GLY A N 1
ATOM 1512 C CA . GLY A 1 198 ? -18.487 3.622 5.363 1.00 85.19 198 GLY A CA 1
ATOM 1513 C C . GLY A 1 198 ? -18.113 4.657 4.298 1.00 85.19 198 GLY A C 1
ATOM 1514 O O . GLY A 1 198 ? -17.608 4.297 3.234 1.00 85.19 198 GLY A O 1
ATOM 1515 N N . TYR A 1 199 ? -18.290 5.948 4.594 1.00 86.62 199 TYR A N 1
ATOM 1516 C CA . TYR A 1 199 ? -17.916 7.032 3.683 1.00 86.62 199 TYR A CA 1
ATOM 1517 C C . TYR A 1 199 ? -16.406 7.076 3.405 1.00 86.62 199 TYR A C 1
ATOM 1519 O O . TYR A 1 199 ? -15.987 7.203 2.249 1.00 86.62 199 TYR A O 1
ATOM 1527 N N . ILE A 1 200 ? -15.582 6.939 4.448 1.00 79.19 200 ILE A N 1
ATOM 1528 C CA . ILE A 1 200 ? -14.121 6.908 4.326 1.00 79.19 200 ILE A CA 1
ATOM 1529 C C . ILE A 1 200 ? -13.699 5.710 3.473 1.00 79.19 200 ILE A C 1
ATOM 1531 O O . ILE A 1 200 ? -12.983 5.898 2.492 1.00 79.19 200 ILE A O 1
ATOM 1535 N N . THR A 1 201 ? -14.193 4.509 3.782 1.00 80.19 201 THR A N 1
ATOM 1536 C CA . THR A 1 201 ? -13.885 3.288 3.022 1.00 80.19 201 THR A CA 1
ATOM 1537 C C . THR A 1 201 ? -14.257 3.429 1.547 1.00 80.19 201 THR A C 1
ATOM 1539 O O . THR A 1 201 ? -13.430 3.160 0.677 1.00 80.19 201 THR A O 1
ATOM 1542 N N . LYS A 1 202 ? -15.458 3.939 1.241 1.00 85.75 202 LYS A N 1
ATOM 1543 C CA . LYS A 1 202 ? -15.895 4.191 -0.141 1.00 85.75 202 LYS A CA 1
ATOM 1544 C C . LYS A 1 202 ? -14.959 5.155 -0.875 1.00 85.75 202 LYS A C 1
ATOM 1546 O O . LYS A 1 202 ? -14.616 4.930 -2.036 1.00 85.75 202 LYS A O 1
ATOM 1551 N N . THR A 1 203 ? -14.547 6.227 -0.202 1.00 82.44 203 THR A N 1
ATOM 1552 C CA . THR A 1 203 ? -13.644 7.233 -0.776 1.00 82.44 203 THR A CA 1
ATOM 1553 C C . THR A 1 203 ? -12.267 6.638 -1.063 1.00 82.44 203 THR A C 1
ATOM 1555 O O . THR A 1 203 ? -11.722 6.866 -2.142 1.00 82.44 203 THR A O 1
ATOM 1558 N N . PHE A 1 204 ? -11.726 5.839 -0.138 1.00 79.12 204 PHE A N 1
ATOM 1559 C CA . PHE A 1 204 ? -10.446 5.157 -0.326 1.00 79.12 204 PHE A CA 1
ATOM 1560 C C . PHE A 1 204 ? -10.483 4.167 -1.488 1.00 79.12 204 PHE A C 1
ATOM 1562 O O . PHE A 1 204 ? -9.598 4.234 -2.335 1.00 79.12 204 PHE A O 1
ATOM 1569 N N . PHE A 1 205 ? -11.520 3.331 -1.591 1.00 82.62 205 PHE A N 1
ATOM 1570 C CA . PHE A 1 205 ? -11.646 2.406 -2.720 1.00 82.62 205 PHE A CA 1
ATOM 1571 C C . PHE A 1 205 ? -11.754 3.128 -4.060 1.00 82.62 205 PHE A C 1
ATOM 1573 O O . PHE A 1 205 ? -11.061 2.776 -5.006 1.00 82.62 205 PHE A O 1
ATOM 1580 N N . THR A 1 206 ? -12.534 4.208 -4.120 1.00 80.88 206 THR A N 1
ATOM 1581 C CA . THR A 1 206 ? -12.655 5.013 -5.346 1.00 80.88 206 THR A CA 1
ATOM 1582 C C . THR A 1 206 ? -11.309 5.638 -5.742 1.00 80.88 206 THR A C 1
ATOM 1584 O O . THR A 1 206 ? -10.981 5.739 -6.924 1.00 80.88 206 THR A O 1
ATOM 1587 N N . ALA A 1 207 ? -10.518 6.098 -4.768 1.00 75.25 207 ALA A N 1
ATOM 1588 C CA . ALA A 1 207 ? -9.191 6.654 -5.020 1.00 75.25 207 ALA A CA 1
ATOM 1589 C C . ALA A 1 207 ? -8.194 5.571 -5.468 1.00 75.25 207 ALA A C 1
ATOM 1591 O O . ALA A 1 207 ? -7.411 5.811 -6.387 1.00 75.25 207 ALA A O 1
ATOM 1592 N N . GLU A 1 208 ? -8.252 4.383 -4.861 1.00 81.00 208 GLU A N 1
ATOM 1593 C CA . GLU A 1 208 ? -7.428 3.228 -5.226 1.00 81.00 208 GLU A CA 1
ATOM 1594 C C . GLU A 1 208 ? -7.737 2.750 -6.646 1.00 81.00 208 GLU A C 1
ATOM 1596 O O . GLU A 1 208 ? -6.820 2.632 -7.452 1.00 81.00 208 GLU A O 1
ATOM 1601 N N . GLU A 1 209 ? -9.011 2.575 -6.999 1.00 83.94 209 GLU A N 1
ATOM 1602 C CA . GLU A 1 209 ? -9.433 2.205 -8.355 1.00 83.94 209 GLU A CA 1
ATOM 1603 C C . GLU A 1 209 ? -8.916 3.196 -9.403 1.00 83.94 209 GLU A C 1
ATOM 1605 O O . GLU A 1 209 ? -8.397 2.796 -10.446 1.00 83.94 209 GLU A O 1
ATOM 1610 N N . LYS A 1 210 ? -8.998 4.503 -9.121 1.00 80.50 210 LYS A N 1
ATOM 1611 C CA . LYS A 1 210 ? -8.454 5.538 -10.012 1.00 80.50 210 LYS A CA 1
ATOM 1612 C C . LYS A 1 210 ? -6.938 5.434 -10.149 1.00 80.50 210 LYS A C 1
ATOM 1614 O O . LYS A 1 210 ? -6.435 5.534 -11.266 1.00 80.50 210 LYS A O 1
ATOM 1619 N N . ALA A 1 211 ? -6.220 5.214 -9.050 1.00 74.25 211 ALA A N 1
ATOM 1620 C CA . ALA A 1 211 ? -4.769 5.059 -9.066 1.00 74.25 211 ALA A CA 1
ATOM 1621 C C . ALA A 1 211 ? -4.333 3.788 -9.817 1.00 74.25 211 ALA A C 1
ATOM 1623 O O . ALA A 1 211 ? -3.402 3.837 -10.617 1.00 74.25 211 ALA A O 1
ATOM 1624 N N . VAL A 1 212 ? -5.034 2.668 -9.620 1.00 80.19 212 VAL A N 1
ATOM 1625 C CA . VAL A 1 212 ? -4.786 1.406 -10.332 1.00 80.19 212 VAL A CA 1
ATOM 1626 C C . VAL A 1 212 ? -5.094 1.551 -11.820 1.00 80.19 212 VAL A C 1
ATOM 1628 O O . VAL A 1 212 ? -4.302 1.107 -12.645 1.00 80.19 212 VAL A O 1
ATOM 1631 N N . ASN A 1 213 ? -6.182 2.230 -12.188 1.00 81.25 213 ASN A N 1
ATOM 1632 C CA . ASN A 1 213 ? -6.493 2.507 -13.591 1.00 81.25 213 ASN A CA 1
ATOM 1633 C C . ASN A 1 213 ? -5.436 3.398 -14.251 1.00 81.25 213 ASN 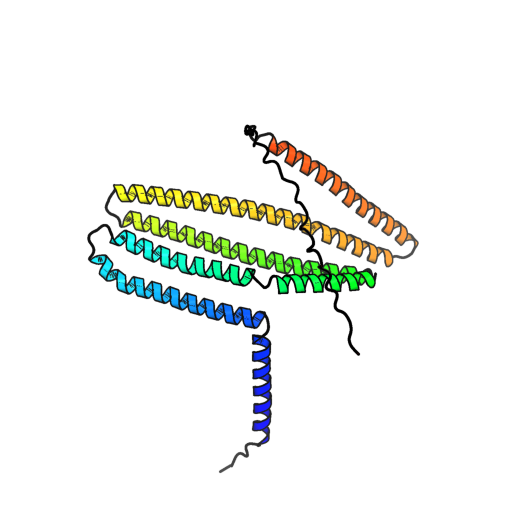A C 1
ATOM 1635 O O . ASN A 1 213 ? -5.032 3.135 -15.383 1.00 81.25 213 ASN A O 1
ATOM 1639 N N . GLN A 1 214 ? -4.956 4.431 -13.553 1.00 77.25 214 GLN A N 1
ATOM 1640 C CA . GLN A 1 214 ? -3.841 5.248 -14.037 1.00 77.25 214 GLN A CA 1
ATOM 1641 C C . GLN A 1 214 ? -2.580 4.405 -14.218 1.00 77.25 214 GLN A C 1
ATOM 1643 O O . GLN A 1 214 ? -1.934 4.491 -15.259 1.00 77.25 214 GLN A O 1
ATOM 1648 N N . LEU A 1 215 ? -2.265 3.544 -13.248 1.00 78.56 215 LEU A N 1
ATOM 1649 C CA . LEU A 1 215 ? -1.142 2.625 -13.344 1.00 78.56 215 LEU A CA 1
ATOM 1650 C C . LEU A 1 215 ? -1.295 1.718 -14.571 1.00 78.56 215 LEU A C 1
ATOM 1652 O O . LEU A 1 215 ? -0.404 1.685 -15.406 1.00 78.56 215 LEU A O 1
ATOM 1656 N N . TYR A 1 216 ? -2.440 1.062 -14.754 1.00 80.12 216 TYR A N 1
ATOM 1657 C CA . TYR A 1 216 ? -2.682 0.191 -15.905 1.00 80.12 216 TYR A CA 1
ATOM 1658 C C . TYR A 1 216 ? -2.439 0.905 -17.244 1.00 80.12 216 TYR A C 1
ATOM 1660 O O . TYR A 1 216 ? -1.760 0.354 -18.109 1.00 80.12 216 TYR A O 1
ATOM 1668 N N . LYS A 1 217 ? -2.891 2.160 -17.384 1.00 78.94 217 LYS A N 1
ATOM 1669 C CA . LYS A 1 217 ? -2.609 2.990 -18.569 1.00 78.94 217 LYS A CA 1
ATOM 1670 C C . LYS A 1 217 ? -1.107 3.219 -18.783 1.00 78.94 217 LYS A C 1
ATOM 1672 O O . LYS A 1 217 ? -0.626 3.084 -19.905 1.00 78.94 217 LYS A O 1
ATOM 1677 N N . TYR A 1 218 ? -0.349 3.507 -17.725 1.00 76.75 218 TYR A N 1
ATOM 1678 C CA . TYR A 1 218 ? 1.109 3.657 -17.818 1.00 76.75 218 TYR A CA 1
ATOM 1679 C C . TYR A 1 218 ? 1.826 2.355 -18.199 1.00 76.75 218 TYR A C 1
ATOM 1681 O O . TYR A 1 218 ? 2.825 2.403 -18.910 1.00 76.75 218 TYR A O 1
ATOM 1689 N N . TRP A 1 219 ? 1.318 1.194 -17.777 1.00 76.81 219 TRP A N 1
ATOM 1690 C CA . TRP A 1 219 ? 1.920 -0.109 -18.089 1.00 76.81 219 TRP A CA 1
ATOM 1691 C C . TRP A 1 219 ? 1.674 -0.582 -19.527 1.00 76.81 219 TRP A C 1
ATOM 1693 O O . TRP A 1 219 ? 2.402 -1.447 -20.016 1.00 76.81 219 TRP A O 1
ATOM 1703 N N . GLN A 1 220 ? 0.691 -0.022 -20.236 1.00 78.00 220 GLN A N 1
ATOM 1704 C CA . GLN A 1 220 ? 0.471 -0.356 -21.647 1.00 78.00 220 GLN A CA 1
ATOM 1705 C C . GLN A 1 220 ? 1.577 0.200 -22.559 1.00 78.00 220 GLN A C 1
ATOM 1707 O O . GLN A 1 220 ? 2.007 -0.496 -23.477 1.00 78.00 220 GLN A O 1
ATOM 1712 N N . GLN A 1 221 ? 2.114 1.385 -22.251 1.00 75.31 221 GLN A N 1
ATOM 1713 C CA . GLN A 1 221 ? 3.153 2.052 -23.049 1.00 75.31 221 GLN A CA 1
ATOM 1714 C C . GLN A 1 221 ? 4.455 1.236 -23.228 1.00 75.31 221 GLN A C 1
ATOM 1716 O O . GLN A 1 221 ? 4.886 1.046 -24.365 1.00 75.31 221 GLN A O 1
ATOM 1721 N N . PRO A 1 222 ? 5.106 0.700 -22.173 1.00 76.00 222 PRO A N 1
ATOM 1722 C CA . PRO A 1 222 ? 6.334 -0.085 -22.340 1.00 76.00 222 PRO A CA 1
ATOM 1723 C C . PRO A 1 222 ? 6.097 -1.414 -23.070 1.00 76.00 222 PRO A C 1
ATOM 1725 O O . PRO A 1 222 ? 7.004 -1.935 -23.717 1.00 76.00 222 PRO A O 1
ATOM 1728 N N . ARG A 1 223 ? 4.878 -1.963 -23.005 1.00 75.56 223 ARG A N 1
ATOM 1729 C CA . ARG A 1 223 ? 4.522 -3.186 -23.733 1.00 75.56 223 ARG A CA 1
ATOM 1730 C C . ARG A 1 223 ? 4.461 -2.946 -25.242 1.00 75.56 223 ARG A C 1
ATOM 1732 O O . ARG A 1 223 ? 4.899 -3.790 -26.012 1.00 75.56 223 ARG A O 1
ATOM 1739 N N . GLU A 1 224 ? 3.950 -1.799 -25.672 1.00 79.44 224 GLU A N 1
ATOM 1740 C CA . GLU A 1 224 ? 3.955 -1.431 -27.092 1.00 79.44 224 GLU A CA 1
ATOM 1741 C C . GLU A 1 224 ? 5.385 -1.259 -27.613 1.00 79.44 224 GLU A C 1
ATOM 1743 O O . GLU A 1 224 ? 5.721 -1.781 -28.676 1.00 79.44 224 GLU A O 1
ATOM 1748 N N . ALA A 1 225 ? 6.258 -0.632 -26.818 1.00 78.31 225 ALA A N 1
ATOM 1749 C CA . ALA A 1 225 ? 7.674 -0.506 -27.152 1.00 78.31 225 ALA A CA 1
ATOM 1750 C C . ALA A 1 225 ? 8.368 -1.875 -27.284 1.00 78.31 225 ALA A C 1
ATOM 1752 O O . ALA A 1 225 ? 9.158 -2.079 -28.206 1.00 78.31 225 ALA A O 1
ATOM 1753 N N . SER A 1 226 ? 8.056 -2.839 -26.411 1.00 77.62 226 SER A N 1
ATOM 1754 C CA . SER A 1 226 ? 8.650 -4.177 -26.500 1.00 77.62 226 SER A CA 1
ATOM 1755 C C . SER A 1 226 ? 8.168 -4.962 -27.724 1.00 77.62 226 SER A C 1
ATOM 1757 O O . SER A 1 226 ? 8.978 -5.652 -28.343 1.00 77.62 226 SER A O 1
ATOM 1759 N N . TYR A 1 227 ? 6.901 -4.819 -28.134 1.00 81.81 227 TYR A N 1
ATOM 1760 C CA . TYR A 1 227 ? 6.409 -5.408 -29.386 1.00 81.81 227 TYR A CA 1
ATOM 1761 C C . TYR A 1 227 ? 7.076 -4.806 -30.617 1.00 81.81 227 TYR A C 1
ATOM 1763 O O . TYR A 1 227 ? 7.417 -5.540 -31.541 1.00 81.81 227 TYR A O 1
ATOM 1771 N N . LEU A 1 228 ? 7.300 -3.495 -30.618 1.00 81.44 228 LEU A N 1
ATOM 1772 C CA . LEU A 1 228 ? 7.941 -2.803 -31.729 1.00 81.44 228 LEU A CA 1
ATOM 1773 C C . LEU A 1 228 ? 9.407 -3.230 -31.889 1.00 81.44 228 LEU A C 1
ATOM 1775 O O . LEU A 1 228 ? 9.841 -3.529 -32.997 1.00 81.44 228 LEU A O 1
ATOM 1779 N N . LEU A 1 229 ? 10.132 -3.372 -30.777 1.00 80.00 229 LEU A N 1
ATOM 1780 C CA . LEU A 1 229 ? 11.505 -3.890 -30.766 1.00 80.00 229 LEU A CA 1
ATOM 1781 C C . LEU A 1 229 ? 11.575 -5.376 -31.148 1.00 80.00 229 LEU A C 1
ATOM 1783 O O . LEU A 1 229 ? 12.503 -5.798 -31.838 1.00 80.00 229 LEU A O 1
ATOM 1787 N N . ALA A 1 230 ? 10.588 -6.182 -30.743 1.00 81.69 230 ALA A N 1
ATOM 1788 C CA . ALA A 1 230 ? 10.503 -7.575 -31.178 1.00 81.69 230 ALA A CA 1
ATOM 1789 C C . ALA A 1 230 ? 10.241 -7.668 -32.690 1.00 81.69 230 ALA A C 1
ATOM 1791 O O . ALA A 1 230 ? 10.884 -8.460 -33.376 1.00 81.69 230 ALA A O 1
ATOM 1792 N N . ALA A 1 231 ? 9.345 -6.828 -33.213 1.00 81.81 231 ALA A N 1
ATOM 1793 C CA . ALA A 1 231 ? 9.048 -6.755 -34.636 1.00 81.81 231 ALA A CA 1
ATOM 1794 C C . ALA A 1 231 ? 10.261 -6.281 -35.448 1.00 81.81 231 ALA A C 1
ATOM 1796 O O . ALA A 1 231 ? 10.546 -6.847 -36.499 1.00 81.81 231 ALA A O 1
ATOM 1797 N N . GLU A 1 232 ? 11.025 -5.313 -34.936 1.00 82.00 232 GLU A N 1
ATOM 1798 C CA . GLU A 1 232 ? 12.286 -4.877 -35.541 1.00 82.00 232 GLU A CA 1
ATOM 1799 C C . GLU A 1 232 ? 13.314 -6.018 -35.607 1.00 82.00 232 GLU A C 1
ATOM 1801 O O . GLU A 1 232 ? 13.958 -6.210 -36.640 1.00 82.00 232 GLU A O 1
ATOM 1806 N N . ARG A 1 233 ? 13.463 -6.797 -34.526 1.00 84.19 233 ARG A N 1
ATOM 1807 C CA . ARG A 1 233 ? 14.392 -7.936 -34.486 1.00 84.19 233 ARG A CA 1
ATOM 1808 C C . ARG A 1 233 ? 13.999 -9.013 -35.493 1.00 84.19 233 ARG A C 1
ATOM 1810 O O . ARG A 1 233 ? 14.852 -9.445 -36.259 1.00 84.19 233 ARG A O 1
ATOM 1817 N N . VAL A 1 234 ? 12.716 -9.374 -35.543 1.00 83.44 234 VAL A N 1
ATOM 1818 C CA . VAL A 1 234 ? 12.194 -10.317 -36.543 1.00 83.44 234 VAL A CA 1
ATOM 1819 C C . VAL A 1 234 ? 12.443 -9.778 -37.952 1.00 83.44 234 VAL A C 1
ATOM 1821 O O . VAL A 1 234 ? 12.982 -10.497 -38.783 1.00 83.44 234 VAL A O 1
ATOM 1824 N N . ALA A 1 235 ? 12.160 -8.499 -38.218 1.00 82.00 235 ALA A N 1
ATOM 1825 C CA . ALA A 1 235 ? 12.404 -7.886 -39.525 1.00 82.00 235 ALA A CA 1
ATOM 1826 C C . ALA A 1 235 ? 13.887 -7.916 -39.944 1.00 82.00 235 ALA A C 1
ATOM 1828 O O . ALA A 1 235 ? 14.181 -8.089 -41.126 1.00 82.00 235 ALA A O 1
ATOM 1829 N N . ARG A 1 236 ? 14.837 -7.801 -39.001 1.00 81.75 236 ARG A N 1
ATOM 1830 C CA . ARG A 1 236 ? 16.276 -7.930 -39.302 1.00 81.75 236 ARG A CA 1
ATOM 1831 C C . ARG A 1 236 ? 16.669 -9.328 -39.780 1.00 81.75 236 ARG A C 1
ATOM 1833 O O . ARG A 1 236 ? 17.607 -9.418 -40.570 1.00 81.75 236 ARG A O 1
ATOM 1840 N N . GLU A 1 237 ? 15.981 -10.368 -39.311 1.00 86.56 237 GLU A N 1
ATOM 1841 C CA . GLU A 1 237 ? 16.253 -11.779 -39.624 1.00 86.56 237 GLU A CA 1
ATOM 1842 C C . GLU A 1 237 ? 15.632 -12.240 -40.961 1.00 86.56 237 GLU A C 1
ATOM 1844 O O . GLU A 1 237 ? 15.963 -13.319 -41.450 1.00 86.56 237 GLU A O 1
ATOM 1849 N N . LEU A 1 238 ? 14.763 -11.434 -41.589 1.00 85.38 238 LEU A N 1
ATOM 1850 C CA . LEU A 1 238 ? 14.172 -11.737 -42.900 1.00 85.38 238 LEU A CA 1
ATOM 1851 C C . LEU A 1 238 ? 15.126 -11.408 -44.071 1.00 85.38 238 LEU A C 1
ATOM 1853 O O . LEU A 1 238 ? 15.855 -10.417 -44.043 1.00 85.38 238 LEU A O 1
ATOM 1857 N N . ASN A 1 239 ? 15.060 -12.207 -45.145 1.00 80.94 239 ASN A N 1
ATOM 1858 C CA . ASN A 1 239 ? 15.802 -11.992 -46.400 1.00 80.94 239 ASN A CA 1
ATOM 1859 C C . ASN A 1 239 ? 15.256 -10.810 -47.237 1.00 80.94 239 ASN A C 1
ATOM 1861 O O . ASN A 1 239 ? 14.071 -10.469 -47.163 1.00 80.94 239 ASN A O 1
ATOM 1865 N N . ASP A 1 240 ? 16.126 -10.237 -48.082 1.00 76.75 240 ASP A N 1
ATOM 1866 C CA . ASP A 1 240 ? 15.995 -8.921 -48.743 1.00 76.75 240 ASP A CA 1
ATOM 1867 C C . ASP A 1 240 ? 14.609 -8.537 -49.301 1.00 76.75 240 ASP A C 1
ATOM 1869 O O . ASP A 1 240 ? 14.101 -7.481 -48.923 1.00 76.75 240 ASP A O 1
ATOM 1873 N N . PRO A 1 241 ? 13.919 -9.344 -50.132 1.00 79.19 241 PRO A N 1
ATOM 1874 C CA . PRO A 1 241 ? 12.665 -8.883 -50.738 1.00 79.19 241 PRO A CA 1
ATOM 1875 C C . PRO A 1 241 ? 11.486 -8.815 -49.750 1.00 79.19 241 PRO A C 1
ATOM 1877 O O . PRO A 1 241 ? 10.514 -8.100 -49.993 1.00 79.19 241 PRO A O 1
ATOM 1880 N N . ALA A 1 242 ? 11.538 -9.553 -48.637 1.00 76.81 242 ALA A N 1
ATOM 1881 C CA . ALA A 1 242 ? 10.491 -9.544 -47.610 1.00 76.81 242 ALA A CA 1
ATOM 1882 C C . ALA A 1 242 ? 10.784 -8.544 -46.478 1.00 76.81 242 ALA A C 1
ATOM 1884 O O . ALA A 1 242 ? 9.867 -8.099 -45.786 1.00 76.81 242 ALA A O 1
ATOM 1885 N N . LYS A 1 243 ? 12.056 -8.170 -46.319 1.00 79.94 243 LYS A N 1
ATOM 1886 C CA . LYS A 1 243 ? 12.549 -7.270 -45.278 1.00 79.94 243 LYS A CA 1
ATOM 1887 C C . LYS A 1 243 ? 11.999 -5.854 -45.422 1.00 79.94 243 LYS A C 1
ATOM 1889 O O . LYS A 1 243 ? 11.505 -5.289 -44.451 1.00 79.94 243 LYS A O 1
ATOM 1894 N N . GLU A 1 244 ? 12.019 -5.304 -46.635 1.00 84.06 244 GLU A N 1
ATOM 1895 C CA . GLU A 1 244 ? 11.528 -3.947 -46.901 1.00 84.06 244 GLU A CA 1
ATOM 1896 C C . GLU A 1 244 ? 10.029 -3.817 -46.584 1.00 84.06 244 GLU A C 1
ATOM 1898 O O . GLU A 1 244 ? 9.626 -2.920 -45.843 1.00 84.06 244 GLU A O 1
ATOM 1903 N N . ARG A 1 245 ? 9.220 -4.795 -47.022 1.00 82.75 245 ARG A N 1
ATOM 1904 C CA . ARG A 1 245 ? 7.779 -4.857 -46.715 1.00 82.75 245 ARG A CA 1
ATOM 1905 C C . ARG A 1 245 ? 7.510 -4.979 -45.217 1.00 82.75 245 ARG A C 1
ATOM 1907 O O . ARG A 1 245 ? 6.632 -4.292 -44.703 1.00 82.75 245 ARG A O 1
ATOM 1914 N N . ALA A 1 246 ? 8.270 -5.820 -44.513 1.00 79.50 246 ALA A N 1
ATOM 1915 C CA . ALA A 1 246 ? 8.128 -5.987 -43.069 1.00 79.50 246 ALA A CA 1
ATOM 1916 C C . ALA A 1 246 ? 8.450 -4.690 -42.306 1.00 79.50 246 ALA A C 1
ATOM 1918 O O . ALA A 1 246 ? 7.725 -4.335 -41.380 1.00 79.50 246 ALA A O 1
ATOM 1919 N N . TYR A 1 247 ? 9.482 -3.943 -42.713 1.00 80.94 247 TYR A N 1
ATOM 1920 C CA . TYR A 1 247 ? 9.786 -2.645 -42.105 1.00 80.94 247 TYR A CA 1
ATOM 1921 C C . TYR A 1 247 ? 8.706 -1.601 -42.362 1.00 80.94 247 TYR A C 1
ATOM 1923 O O . TYR A 1 247 ? 8.338 -0.889 -41.428 1.00 80.94 247 TYR A O 1
ATOM 1931 N N . THR A 1 248 ? 8.176 -1.518 -43.588 1.00 85.38 248 THR A N 1
ATOM 1932 C CA . THR A 1 248 ? 7.071 -0.596 -43.887 1.00 85.38 248 THR A CA 1
ATOM 1933 C C . THR A 1 248 ? 5.872 -0.892 -42.990 1.00 85.38 248 THR A C 1
ATOM 1935 O O . THR A 1 248 ? 5.359 0.018 -42.348 1.00 85.38 248 THR A O 1
ATOM 1938 N N . ASP A 1 249 ? 5.500 -2.165 -42.837 1.00 84.56 249 ASP A N 1
ATOM 1939 C CA . ASP A 1 249 ? 4.385 -2.574 -41.978 1.00 84.56 249 ASP A CA 1
ATOM 1940 C C . ASP A 1 249 ? 4.615 -2.237 -40.496 1.00 84.56 249 ASP A C 1
ATOM 1942 O O . ASP A 1 249 ? 3.703 -1.755 -39.816 1.00 84.56 249 ASP A O 1
ATOM 1946 N N . VAL A 1 250 ? 5.832 -2.452 -39.981 1.00 82.44 250 VAL A N 1
ATOM 1947 C CA . VAL A 1 250 ? 6.182 -2.111 -38.592 1.00 82.44 250 VAL A CA 1
ATOM 1948 C C . VAL A 1 250 ? 6.116 -0.602 -38.366 1.00 82.44 250 VAL A C 1
ATOM 1950 O O . VAL A 1 250 ? 5.525 -0.166 -37.378 1.00 82.44 250 VAL A O 1
ATOM 1953 N N . ILE A 1 251 ? 6.660 0.199 -39.285 1.00 85.44 251 ILE A N 1
ATOM 1954 C CA . ILE A 1 251 ? 6.652 1.665 -39.195 1.00 85.44 251 ILE A CA 1
ATOM 1955 C C . ILE A 1 251 ? 5.223 2.211 -39.315 1.00 85.44 251 ILE A C 1
ATOM 1957 O O . ILE A 1 251 ? 4.826 3.067 -38.523 1.00 85.44 251 ILE A O 1
ATOM 1961 N N . THR A 1 252 ? 4.417 1.698 -40.247 1.00 88.19 252 THR A N 1
ATOM 1962 C CA . THR A 1 252 ? 3.018 2.112 -40.415 1.00 88.19 252 THR A CA 1
ATOM 1963 C C . THR A 1 252 ? 2.194 1.789 -39.172 1.00 88.19 252 THR A C 1
ATOM 1965 O O . THR A 1 252 ? 1.448 2.645 -38.689 1.00 88.19 252 THR A O 1
ATOM 1968 N N . LYS A 1 253 ? 2.360 0.594 -38.590 1.00 81.00 253 LYS A N 1
ATOM 1969 C CA . LYS A 1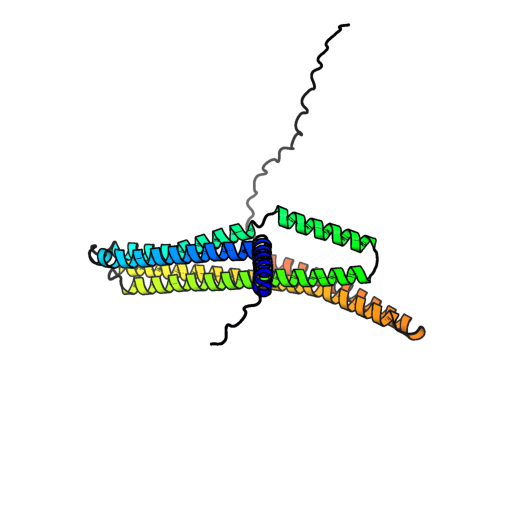 253 ? 1.690 0.245 -37.330 1.00 81.00 253 LYS A CA 1
ATOM 1970 C C . LYS A 1 253 ? 2.169 1.114 -36.168 1.00 81.00 253 LYS A C 1
ATOM 1972 O O . LYS A 1 253 ? 1.331 1.599 -35.411 1.00 81.00 253 LYS A O 1
ATOM 1977 N N . ALA A 1 254 ? 3.471 1.371 -36.060 1.00 79.06 254 ALA A N 1
ATOM 1978 C CA . ALA A 1 254 ? 4.037 2.260 -35.047 1.00 79.06 254 ALA A CA 1
ATOM 1979 C C . ALA A 1 254 ? 3.428 3.668 -35.101 1.00 79.06 254 ALA A C 1
ATOM 1981 O O . ALA A 1 254 ? 2.967 4.187 -34.085 1.00 79.06 254 ALA A O 1
ATOM 1982 N N . LEU A 1 255 ? 3.364 4.260 -36.297 1.00 83.50 255 LEU A N 1
ATOM 1983 C CA . LEU A 1 255 ? 2.772 5.580 -36.518 1.00 83.50 255 LEU A CA 1
ATOM 1984 C C . LEU A 1 255 ? 1.270 5.595 -36.213 1.00 83.50 255 LEU A C 1
ATOM 1986 O O . LEU A 1 255 ? 0.782 6.551 -35.614 1.00 83.50 255 LEU A O 1
ATOM 1990 N N . SER A 1 256 ? 0.542 4.526 -36.558 1.00 82.94 256 SER A N 1
ATOM 1991 C CA . SER A 1 256 ? -0.891 4.420 -36.250 1.00 82.94 256 SER A CA 1
ATOM 1992 C C . SER A 1 256 ? -1.175 4.422 -34.744 1.00 82.94 256 SER A C 1
ATOM 1994 O O . SER A 1 256 ? -2.130 5.059 -34.309 1.00 82.94 256 SER A O 1
ATOM 1996 N N . ILE A 1 257 ? -0.319 3.785 -33.934 1.00 79.75 257 ILE A N 1
ATOM 1997 C CA . ILE A 1 257 ? -0.466 3.758 -32.471 1.00 79.75 257 ILE A CA 1
ATOM 1998 C C . ILE A 1 257 ? -0.280 5.166 -31.889 1.00 79.75 257 ILE A C 1
ATOM 2000 O O . ILE A 1 257 ? -1.054 5.585 -31.029 1.00 79.75 257 ILE A O 1
ATOM 2004 N N . VAL A 1 258 ? 0.709 5.919 -32.385 1.00 80.69 258 VAL A N 1
ATOM 2005 C CA . VAL A 1 258 ? 0.959 7.303 -31.947 1.00 80.69 258 VAL A CA 1
ATOM 2006 C C . VAL A 1 258 ? -0.225 8.213 -32.291 1.00 80.69 258 VAL A C 1
ATOM 2008 O O . VAL A 1 258 ? -0.681 8.962 -31.431 1.00 80.69 258 VAL A O 1
ATOM 2011 N N . LEU A 1 259 ? -0.767 8.098 -33.506 1.00 81.69 259 LEU A N 1
ATOM 2012 C CA . LEU A 1 259 ? -1.915 8.894 -33.958 1.00 81.69 259 LEU A CA 1
ATOM 2013 C C . LEU A 1 259 ? -3.199 8.590 -33.173 1.00 81.69 259 LEU A C 1
ATOM 2015 O O . LEU A 1 259 ? -3.916 9.508 -32.778 1.00 81.69 259 LEU A O 1
ATOM 2019 N N . ILE A 1 260 ? -3.480 7.311 -32.905 1.00 82.12 260 ILE A N 1
ATOM 2020 C CA . ILE A 1 260 ? -4.645 6.898 -32.105 1.00 82.12 260 ILE A CA 1
ATOM 2021 C C . ILE A 1 260 ? -4.542 7.450 -30.679 1.00 82.12 260 ILE A C 1
ATOM 2023 O O . ILE A 1 260 ? -5.540 7.885 -30.103 1.00 82.12 260 ILE A O 1
ATOM 2027 N N . LYS A 1 261 ? -3.334 7.464 -30.108 1.00 77.62 261 LYS A N 1
ATOM 2028 C CA . LYS A 1 261 ? -3.097 8.008 -28.771 1.00 77.62 261 LYS A CA 1
ATOM 2029 C C . LYS A 1 261 ? -3.387 9.508 -28.701 1.00 77.62 261 LYS A C 1
ATOM 2031 O O . LYS A 1 261 ? -4.050 9.943 -27.766 1.00 77.62 261 LYS A O 1
ATOM 2036 N N . GLU A 1 262 ? -2.945 10.275 -29.695 1.00 81.38 262 GLU A N 1
ATOM 2037 C CA . GLU A 1 262 ? -3.191 11.721 -29.758 1.00 81.38 262 GLU A CA 1
ATOM 2038 C C . GLU A 1 262 ? -4.696 12.039 -29.817 1.00 81.38 262 GLU A C 1
ATOM 2040 O O . GLU A 1 262 ? -5.174 12.920 -29.106 1.00 81.38 262 GLU A O 1
ATOM 2045 N N . GLN A 1 263 ? -5.476 11.257 -30.572 1.00 78.88 263 GLN A N 1
ATOM 2046 C CA . GLN A 1 263 ? -6.938 11.391 -30.604 1.00 78.88 263 GLN A CA 1
ATOM 2047 C C . GLN A 1 263 ? -7.604 11.048 -29.262 1.00 78.88 263 GLN A C 1
ATOM 2049 O O . GLN A 1 263 ? -8.507 11.759 -28.822 1.00 78.88 263 GLN A O 1
ATOM 2054 N N . LEU A 1 264 ? -7.145 9.990 -28.588 1.00 78.12 264 LEU A N 1
ATOM 2055 C CA . LEU A 1 264 ? -7.662 9.575 -27.279 1.00 78.12 264 LEU A CA 1
ATOM 2056 C C . LEU A 1 264 ? -7.389 10.605 -26.177 1.00 78.12 264 LEU A C 1
ATOM 2058 O O . LEU A 1 264 ? -8.257 10.830 -25.331 1.00 78.12 264 LEU A O 1
ATOM 2062 N N . ASP A 1 265 ? -6.213 11.233 -26.183 1.00 76.25 265 ASP A N 1
ATOM 2063 C CA . ASP A 1 265 ? -5.866 12.280 -25.218 1.00 76.25 265 ASP A CA 1
ATOM 2064 C C . ASP A 1 265 ? -6.737 13.537 -25.440 1.00 76.25 265 ASP A C 1
ATOM 2066 O O . ASP A 1 265 ? -7.264 14.105 -24.479 1.00 76.25 265 ASP A O 1
ATOM 2070 N N . LEU A 1 266 ? -7.011 13.901 -26.701 1.00 77.12 266 LEU A N 1
ATOM 2071 C CA . LEU A 1 266 ? -7.922 15.001 -27.058 1.00 77.12 266 LEU A CA 1
ATOM 2072 C C . LEU A 1 266 ? -9.380 14.737 -26.644 1.00 77.12 266 LEU A C 1
ATOM 2074 O O . LEU A 1 266 ? -10.105 15.657 -26.249 1.00 77.12 266 LEU A O 1
ATOM 2078 N N . GLU A 1 267 ? -9.838 13.490 -26.727 1.00 76.62 267 GLU A N 1
ATOM 2079 C CA . GLU A 1 267 ? -11.195 13.118 -26.322 1.00 76.62 267 GLU A CA 1
ATOM 2080 C C . GLU A 1 267 ? -11.333 13.045 -24.794 1.00 76.62 267 GLU A C 1
ATOM 2082 O O . GLU A 1 267 ? -12.332 13.502 -24.230 1.00 76.62 267 GLU A O 1
ATOM 2087 N N . ALA A 1 268 ? -10.299 12.567 -24.096 1.00 71.06 268 ALA A N 1
ATOM 2088 C CA . ALA A 1 268 ? -10.260 12.542 -22.636 1.00 71.06 268 ALA A CA 1
ATOM 2089 C C . ALA A 1 268 ? -10.312 13.952 -22.020 1.00 71.06 268 ALA A C 1
ATOM 2091 O O . ALA A 1 268 ? -11.051 14.162 -21.051 1.00 71.06 268 ALA A O 1
ATOM 2092 N N . ASP A 1 269 ? -9.598 14.921 -22.598 1.00 69.50 269 ASP A N 1
ATOM 2093 C CA . ASP A 1 269 ? -9.634 16.319 -22.154 1.00 69.50 269 ASP A CA 1
ATOM 2094 C C . ASP A 1 269 ? -11.005 16.971 -22.401 1.00 69.50 269 ASP A C 1
ATOM 2096 O O . ASP A 1 269 ? -11.511 17.703 -21.543 1.00 69.50 269 ASP A O 1
ATOM 2100 N N . ASN A 1 270 ? -11.675 16.639 -23.509 1.00 70.94 270 ASN A N 1
ATOM 2101 C CA . ASN A 1 270 ? -13.043 17.096 -23.781 1.00 70.94 270 ASN A CA 1
ATOM 2102 C C . ASN A 1 270 ? -14.070 16.521 -22.789 1.00 70.94 270 ASN A C 1
ATOM 2104 O O . ASN A 1 270 ? -14.960 17.237 -22.318 1.00 70.94 270 ASN A O 1
ATOM 2108 N N . VAL A 1 271 ? -13.945 15.245 -22.416 1.00 66.19 271 VAL A N 1
ATOM 2109 C CA . VAL A 1 271 ? -14.830 14.607 -21.426 1.00 66.19 271 VAL A CA 1
ATOM 2110 C C . VAL A 1 271 ? -14.578 15.157 -20.017 1.00 66.19 271 VAL A C 1
ATOM 2112 O O . VAL A 1 271 ? -15.529 15.417 -19.273 1.00 66.19 271 VAL A O 1
ATOM 2115 N N . ALA A 1 272 ? -13.318 15.403 -19.647 1.00 61.22 272 ALA A N 1
ATOM 2116 C CA . ALA A 1 272 ? -12.970 16.040 -18.378 1.00 61.22 272 ALA A CA 1
ATOM 2117 C C . ALA A 1 272 ? -13.454 17.503 -18.306 1.00 61.22 272 ALA A C 1
ATOM 2119 O O . ALA A 1 272 ? -13.939 17.937 -17.256 1.00 61.22 272 ALA A O 1
ATOM 2120 N N . GLY A 1 273 ? -13.395 18.238 -19.421 1.00 53.69 273 GLY A N 1
ATOM 2121 C CA . GLY A 1 273 ? -13.934 19.595 -19.553 1.00 53.69 273 GLY A CA 1
ATOM 2122 C C . GLY A 1 273 ? -15.459 19.659 -19.421 1.00 53.69 273 GLY A C 1
ATOM 2123 O O . GLY A 1 273 ? -15.983 20.513 -18.705 1.00 53.69 273 GLY A O 1
ATOM 2124 N N . ASN A 1 274 ? -16.185 18.707 -20.015 1.00 53.50 274 ASN A N 1
ATOM 2125 C CA . ASN A 1 274 ? -17.650 18.657 -19.935 1.00 53.50 274 ASN A CA 1
ATOM 2126 C C . ASN A 1 274 ? -18.178 18.152 -18.580 1.00 53.50 274 ASN A C 1
ATOM 2128 O O . ASN A 1 274 ? -19.255 18.562 -18.144 1.00 53.50 274 ASN A O 1
ATOM 2132 N N . GLY A 1 275 ? -17.408 17.337 -17.851 1.00 48.75 275 GLY A N 1
ATOM 2133 C CA . GLY A 1 275 ? -17.748 16.915 -16.485 1.00 48.75 275 GLY A CA 1
ATOM 2134 C C . GLY A 1 275 ? -17.708 18.044 -15.443 1.00 48.75 275 GLY A C 1
ATOM 2135 O O . GLY A 1 275 ? -18.352 17.940 -14.397 1.00 48.75 275 GLY A O 1
ATOM 2136 N N . ALA A 1 276 ? -17.004 19.147 -15.720 1.00 46.44 276 ALA A N 1
ATOM 2137 C CA . ALA A 1 276 ? -16.927 20.304 -14.824 1.00 46.44 276 ALA A CA 1
ATOM 2138 C C . ALA A 1 276 ? -18.162 21.229 -14.897 1.00 46.44 276 ALA A C 1
ATOM 2140 O O . ALA A 1 276 ? -18.386 22.024 -13.979 1.00 46.44 276 ALA A O 1
ATOM 2141 N N . LEU A 1 277 ? -19.002 21.097 -15.933 1.00 49.59 277 LEU A N 1
ATOM 2142 C CA . LEU A 1 277 ? -20.132 21.998 -16.200 1.00 49.59 277 LEU A CA 1
ATOM 2143 C C . LEU A 1 277 ? -21.433 21.655 -15.448 1.00 49.59 277 LEU A C 1
ATOM 2145 O O . LEU A 1 277 ? -22.387 22.425 -15.519 1.00 49.59 277 LEU A O 1
ATOM 2149 N N . THR A 1 278 ? -21.487 20.570 -14.664 1.00 51.84 278 THR A N 1
ATOM 2150 C CA . THR A 1 278 ? -22.644 20.287 -13.780 1.00 51.84 278 THR A CA 1
ATOM 2151 C C . THR A 1 278 ? -22.400 20.637 -12.311 1.00 51.84 278 THR A C 1
ATOM 2153 O O . THR A 1 278 ? -23.335 20.641 -11.504 1.00 51.84 278 THR A O 1
ATOM 2156 N N . SER A 1 279 ? -21.174 21.027 -11.940 1.00 47.78 279 SER A N 1
ATOM 2157 C CA . SER A 1 279 ? -20.947 21.652 -10.639 1.00 47.78 279 SER A CA 1
ATOM 2158 C C . SER A 1 279 ? -21.406 23.110 -10.711 1.00 47.78 279 SER A C 1
ATOM 2160 O O . SER A 1 279 ? -20.771 23.951 -11.343 1.00 47.78 279 SER A O 1
ATOM 2162 N N . LYS A 1 280 ? -22.567 23.393 -10.100 1.00 50.16 280 LYS A N 1
ATOM 2163 C CA . LYS A 1 280 ? -23.104 24.742 -9.853 1.00 50.16 280 LYS A CA 1
ATOM 2164 C C . LYS A 1 280 ? -21.952 25.739 -9.640 1.00 50.16 280 LYS A C 1
ATOM 2166 O O . LYS A 1 280 ? -21.105 25.460 -8.785 1.00 50.16 280 LYS A O 1
ATOM 2171 N N . PRO A 1 281 ? -21.917 26.885 -10.346 1.00 42.91 281 PRO A N 1
ATOM 2172 C CA . PRO A 1 281 ? -20.832 27.848 -10.233 1.00 42.91 281 PRO A CA 1
ATOM 2173 C C . PRO A 1 281 ? -20.722 28.291 -8.776 1.00 42.91 281 PRO A C 1
ATOM 2175 O O . PRO A 1 281 ? -21.556 29.030 -8.251 1.00 42.91 281 PRO A O 1
ATOM 2178 N N . ARG A 1 282 ? -19.703 27.780 -8.085 1.00 53.84 282 ARG A N 1
ATOM 2179 C CA . ARG A 1 282 ? -19.387 28.181 -6.722 1.00 53.84 282 ARG A CA 1
ATOM 2180 C C . ARG A 1 282 ? -18.823 29.586 -6.846 1.00 53.84 282 ARG A C 1
ATOM 2182 O O . ARG A 1 282 ? -17.695 29.754 -7.300 1.00 53.84 282 ARG A O 1
ATOM 2189 N N . THR A 1 283 ? -19.647 30.578 -6.518 1.00 52.72 283 THR A N 1
ATOM 2190 C CA . THR A 1 283 ? -19.311 32.002 -6.504 1.00 52.72 283 THR A CA 1
ATOM 2191 C C . THR A 1 283 ? -17.972 32.199 -5.803 1.00 52.72 283 THR A C 1
ATOM 2193 O O . THR A 1 283 ? -17.833 32.133 -4.580 1.00 52.72 283 THR A O 1
ATOM 2196 N N . ARG A 1 284 ? -16.934 32.361 -6.621 1.00 48.97 284 ARG A N 1
ATOM 2197 C CA . ARG A 1 284 ? -15.563 32.548 -6.180 1.00 48.97 284 ARG A CA 1
ATOM 2198 C C . ARG A 1 284 ? -15.500 33.970 -5.634 1.00 48.97 284 ARG A C 1
ATOM 2200 O O . ARG A 1 284 ? -15.426 34.926 -6.398 1.00 48.97 284 ARG A O 1
ATOM 2207 N N . ARG A 1 285 ? -15.603 34.117 -4.308 1.00 52.16 285 ARG A N 1
ATOM 2208 C CA . ARG A 1 285 ? -15.296 35.383 -3.628 1.00 52.16 285 ARG A CA 1
ATOM 2209 C C . ARG A 1 285 ? -13.912 35.857 -4.103 1.00 52.16 285 ARG A C 1
ATOM 2211 O O . ARG A 1 285 ? -12.984 35.041 -4.087 1.00 52.16 285 ARG A O 1
ATOM 2218 N N . PRO A 1 286 ? -13.756 37.127 -4.513 1.00 51.31 286 PRO A N 1
ATOM 2219 C CA . PRO A 1 286 ? -12.468 37.662 -4.924 1.00 51.31 286 PRO A CA 1
ATOM 2220 C C . PRO A 1 286 ? -11.523 37.602 -3.723 1.00 51.31 286 PRO A C 1
ATOM 2222 O O . PRO A 1 286 ? -11.741 38.230 -2.688 1.00 51.31 286 PRO A O 1
ATOM 2225 N N . ARG A 1 287 ? -10.503 36.752 -3.836 1.00 55.59 287 ARG A N 1
ATOM 2226 C CA . ARG A 1 287 ? -9.454 36.596 -2.834 1.00 55.59 287 ARG A CA 1
ATOM 2227 C C . ARG A 1 287 ? -8.486 37.754 -3.044 1.00 55.59 287 ARG A C 1
ATOM 2229 O O . ARG A 1 287 ? -7.846 37.822 -4.088 1.00 55.59 287 ARG A O 1
ATOM 2236 N N . GLY A 1 288 ? -8.454 38.671 -2.078 1.00 48.69 288 GLY A N 1
ATOM 2237 C CA . GLY A 1 288 ? -7.572 39.833 -2.080 1.00 48.69 288 GLY A CA 1
ATOM 2238 C C . GLY A 1 288 ? -6.131 39.440 -2.393 1.00 48.69 288 GLY A C 1
ATOM 2239 O O . GLY A 1 288 ? -5.604 38.463 -1.858 1.00 48.69 288 GLY A O 1
ATOM 2240 N N . SER A 1 289 ? -5.527 40.198 -3.300 1.00 49.00 289 SER A N 1
ATOM 2241 C CA . SER A 1 289 ? -4.147 40.064 -3.734 1.00 49.00 289 SER A CA 1
ATOM 2242 C C . SER A 1 289 ? -3.199 40.314 -2.563 1.00 49.00 289 SER A C 1
ATOM 2244 O O . SER A 1 289 ? -2.924 41.460 -2.200 1.00 49.00 289 SER A O 1
ATOM 2246 N N . THR A 1 290 ? -2.662 39.249 -1.976 1.00 53.84 290 THR A N 1
ATOM 2247 C CA . THR A 1 290 ? -1.443 39.356 -1.178 1.00 53.84 290 THR A CA 1
ATOM 2248 C C . THR A 1 290 ? -0.300 39.627 -2.149 1.00 53.84 290 THR A C 1
ATOM 2250 O O . THR A 1 290 ? 0.125 38.755 -2.903 1.00 53.84 290 THR A O 1
ATOM 2253 N N . ARG A 1 291 ? 0.125 40.890 -2.175 1.00 49.84 291 ARG A N 1
ATOM 2254 C CA . ARG A 1 291 ? 1.292 41.416 -2.880 1.00 49.84 291 ARG A CA 1
ATOM 2255 C C . ARG A 1 291 ? 2.514 40.558 -2.532 1.00 49.84 291 ARG A C 1
ATOM 2257 O O . ARG A 1 291 ? 2.999 40.614 -1.407 1.00 49.84 291 ARG A O 1
ATOM 2264 N N . VAL A 1 292 ? 2.983 39.751 -3.482 1.00 50.75 292 VAL A N 1
ATOM 2265 C CA . VAL A 1 292 ? 4.262 39.041 -3.370 1.00 50.75 292 VAL A CA 1
ATOM 2266 C C . VAL A 1 292 ? 5.364 40.091 -3.486 1.00 50.75 292 VAL A C 1
ATOM 2268 O O . VAL A 1 292 ? 5.496 40.765 -4.506 1.00 50.75 292 VAL A O 1
ATOM 2271 N N . GLN A 1 293 ? 6.090 40.278 -2.391 1.00 53.66 293 GLN A N 1
ATOM 2272 C CA . GLN A 1 293 ? 7.251 41.150 -2.291 1.00 53.66 293 GLN A CA 1
ATOM 2273 C C . GLN A 1 293 ? 8.425 40.466 -3.021 1.00 53.66 293 GLN A C 1
ATOM 2275 O O . GLN A 1 293 ? 8.673 39.287 -2.760 1.00 53.66 293 GLN A O 1
ATOM 2280 N N . PRO A 1 294 ? 9.118 41.131 -3.960 1.00 52.38 294 PRO A N 1
ATOM 2281 C CA . PRO A 1 294 ? 10.271 40.540 -4.626 1.00 52.38 294 PRO A CA 1
ATOM 2282 C C . PRO A 1 294 ? 11.420 40.351 -3.626 1.00 52.38 294 PRO A C 1
ATOM 2284 O O . PRO A 1 294 ? 11.798 41.278 -2.911 1.00 52.38 294 PRO A O 1
ATOM 2287 N N . ASN A 1 295 ? 11.942 39.123 -3.576 1.00 52.31 295 ASN A N 1
ATOM 2288 C CA . ASN A 1 295 ? 13.125 38.736 -2.812 1.00 52.31 295 ASN A CA 1
ATOM 2289 C C . ASN A 1 295 ? 14.337 39.570 -3.250 1.00 52.31 295 ASN A C 1
ATOM 2291 O O . ASN A 1 295 ? 14.806 39.429 -4.380 1.00 52.31 295 ASN A O 1
ATOM 2295 N N . ASN A 1 296 ? 14.873 40.380 -2.337 1.00 57.69 296 ASN A N 1
ATOM 2296 C CA . ASN A 1 296 ? 16.218 40.934 -2.465 1.00 57.69 296 ASN A CA 1
ATOM 2297 C C . ASN A 1 296 ? 17.259 39.835 -2.173 1.00 57.69 296 ASN A C 1
ATOM 2299 O O . ASN A 1 296 ? 17.077 39.074 -1.218 1.00 57.69 296 ASN A O 1
ATOM 2303 N N . PRO A 1 297 ? 18.355 39.745 -2.945 1.00 58.19 297 PRO A N 1
ATOM 2304 C CA . PRO A 1 297 ? 19.468 38.859 -2.626 1.00 58.19 297 PRO A CA 1
ATOM 2305 C C . PRO A 1 297 ? 20.225 39.334 -1.367 1.00 58.19 297 PRO A C 1
ATOM 2307 O O . PRO A 1 297 ? 20.265 40.536 -1.088 1.00 58.19 297 PRO A O 1
ATOM 2310 N N . PRO A 1 298 ? 20.831 38.411 -0.595 1.00 49.91 298 PRO A N 1
ATOM 2311 C CA . PRO A 1 298 ? 21.587 38.750 0.604 1.00 49.91 298 PRO A CA 1
ATOM 2312 C C . PRO A 1 298 ? 22.865 39.524 0.261 1.00 49.91 298 PRO A C 1
ATOM 2314 O O . PRO A 1 298 ? 23.605 39.170 -0.657 1.00 49.91 298 PRO A O 1
ATOM 2317 N N . ALA A 1 299 ? 23.107 40.584 1.033 1.00 50.94 299 ALA A N 1
ATOM 2318 C CA . ALA A 1 299 ? 24.293 41.421 0.966 1.00 50.94 299 ALA A CA 1
ATOM 2319 C C . ALA A 1 299 ? 25.571 40.600 1.207 1.00 50.94 299 ALA A C 1
ATOM 2321 O O . ALA A 1 299 ? 25.660 39.835 2.168 1.00 50.94 299 ALA A O 1
ATOM 2322 N N . GLN A 1 300 ? 26.565 40.789 0.338 1.00 51.59 300 GLN A N 1
ATOM 2323 C CA . GLN A 1 300 ? 27.920 40.296 0.562 1.00 51.59 300 GLN A CA 1
ATOM 2324 C C . GLN A 1 300 ? 28.561 41.070 1.728 1.00 51.59 300 GLN A C 1
ATOM 2326 O O . GLN A 1 300 ? 28.433 42.296 1.780 1.00 51.59 300 GLN A O 1
ATOM 2331 N N . PRO A 1 301 ? 29.252 40.397 2.663 1.00 52.94 301 PRO A N 1
ATOM 2332 C CA . PRO A 1 301 ? 30.018 41.080 3.690 1.00 52.94 301 PRO A CA 1
ATOM 2333 C C . PRO A 1 301 ? 31.271 41.712 3.071 1.00 52.94 301 PRO A C 1
ATOM 2335 O O . PRO A 1 301 ? 32.095 41.034 2.459 1.00 52.94 301 PRO A O 1
ATOM 2338 N N . ASN A 1 302 ? 31.394 43.026 3.256 1.00 47.56 302 ASN A N 1
ATOM 2339 C CA . ASN A 1 302 ? 32.577 43.819 2.947 1.00 47.56 302 ASN A CA 1
ATOM 2340 C C . ASN A 1 302 ? 33.822 43.210 3.609 1.00 47.56 302 ASN A C 1
ATOM 2342 O O . ASN A 1 302 ? 33.943 43.206 4.835 1.00 47.56 302 ASN A O 1
ATOM 2346 N N . GLY A 1 303 ? 34.762 42.743 2.787 1.00 44.09 303 GLY A N 1
ATOM 2347 C CA . GLY A 1 303 ? 36.130 42.466 3.204 1.00 44.09 303 GLY A CA 1
ATOM 2348 C C . GLY A 1 303 ? 36.831 43.780 3.529 1.00 44.09 303 GLY A C 1
ATOM 2349 O O . GLY A 1 303 ? 37.180 44.547 2.635 1.00 44.09 303 GLY A O 1
ATOM 2350 N N . GLN A 1 304 ? 36.992 44.043 4.823 1.00 46.75 304 GLN A N 1
ATOM 2351 C CA . GLN A 1 304 ? 37.861 45.085 5.351 1.00 46.75 304 GLN A CA 1
ATOM 2352 C C . GLN A 1 304 ? 39.311 44.774 4.977 1.00 46.75 304 GLN A C 1
ATOM 2354 O O . GLN A 1 304 ? 39.814 43.682 5.237 1.00 46.75 304 GLN A O 1
ATOM 2359 N N . GLY A 1 305 ? 39.980 45.764 4.391 1.00 47.69 305 GLY A N 1
ATOM 2360 C CA . GLY A 1 305 ? 41.429 45.787 4.315 1.00 47.69 305 GLY A CA 1
ATOM 2361 C C . GLY A 1 305 ? 42.034 45.888 5.715 1.00 47.69 305 GLY A C 1
ATOM 2362 O O . GLY A 1 305 ? 41.571 46.659 6.553 1.00 47.69 305 GLY A O 1
ATOM 2363 N N . SER A 1 306 ? 43.096 45.126 5.942 1.00 52.53 306 SER A N 1
ATOM 2364 C CA . SER A 1 306 ? 44.061 45.387 7.001 1.00 52.53 306 SER A CA 1
ATOM 2365 C C . SER A 1 306 ? 45.437 45.421 6.355 1.00 52.53 306 SER A C 1
ATOM 2367 O O . SER A 1 306 ? 45.922 44.430 5.812 1.00 52.53 306 SER A O 1
ATOM 2369 N N . ALA A 1 307 ? 46.002 46.622 6.361 1.00 49.88 307 ALA A N 1
ATOM 2370 C CA . ALA A 1 307 ? 47.408 46.881 6.156 1.00 49.88 307 ALA A CA 1
ATOM 2371 C C . ALA A 1 307 ? 48.178 46.543 7.444 1.00 49.88 307 ALA A C 1
ATOM 2373 O O . ALA A 1 307 ? 47.776 46.965 8.526 1.00 49.88 307 ALA A O 1
ATOM 2374 N N . ALA A 1 308 ? 49.296 45.838 7.297 1.00 52.72 308 ALA A N 1
ATOM 2375 C CA . ALA A 1 308 ? 50.469 45.869 8.172 1.00 52.72 308 ALA A CA 1
ATOM 2376 C C . ALA A 1 308 ? 51.632 45.372 7.288 1.00 52.72 308 ALA A C 1
ATOM 2378 O O . ALA A 1 308 ? 51.579 44.250 6.795 1.00 52.72 308 ALA A O 1
ATOM 2379 N N . ALA A 1 309 ? 52.485 46.244 6.753 1.00 53.28 309 ALA A N 1
ATOM 2380 C CA . ALA A 1 309 ? 53.587 46.930 7.431 1.00 53.28 309 ALA A CA 1
ATOM 2381 C C . ALA A 1 309 ? 54.665 45.948 7.922 1.00 53.28 309 ALA A C 1
ATOM 2383 O O . ALA A 1 309 ? 54.439 45.197 8.865 1.00 53.28 309 ALA A O 1
ATOM 2384 N N . ASP A 1 310 ? 55.802 45.998 7.220 1.00 53.50 310 ASP A N 1
ATOM 2385 C CA . ASP A 1 310 ? 57.182 45.923 7.706 1.00 53.50 310 ASP A CA 1
ATOM 2386 C C . ASP A 1 310 ? 57.493 45.053 8.929 1.00 53.50 310 ASP A C 1
ATOM 2388 O O . ASP A 1 310 ? 57.103 45.373 10.049 1.00 53.50 310 ASP A O 1
ATOM 2392 N N . THR A 1 311 ? 58.382 44.069 8.754 1.00 57.25 311 THR A N 1
ATOM 2393 C CA . THR A 1 311 ? 59.726 44.115 9.370 1.00 57.25 311 THR A CA 1
ATOM 2394 C C . THR A 1 311 ? 60.620 42.951 8.920 1.00 57.25 311 THR A C 1
ATOM 2396 O O . THR A 1 311 ? 60.210 41.797 8.998 1.00 57.25 311 THR A O 1
ATOM 2399 N N . ALA A 1 312 ? 61.856 43.330 8.559 1.00 59.31 312 ALA A N 1
ATOM 2400 C CA . ALA A 1 312 ? 63.114 42.567 8.478 1.00 59.31 312 ALA A CA 1
ATOM 2401 C C . ALA A 1 312 ? 63.268 41.480 7.398 1.00 59.31 312 ALA A C 1
ATOM 2403 O O . ALA A 1 312 ? 62.681 40.386 7.524 1.00 59.31 312 ALA A O 1
#

Radius of gyration: 33.87 Å; chains: 1; bounding box: 96×100×94 Å

Organism: Geodermatophilus obscurus (strain ATCC 25078 / DSM 43160 / JCM 3152 / CCUG 61914 / KCC A-0152 / KCTC 9177 / NBRC 13315 / NRRL B-3577 / G-20) (NCBI:txid526225)

Secondary structure (DSSP, 8-state):
-------THHHHHHHHHHHHHHHHHHHHHHSHHHHHHHHHHHHHHHHHHHHHHHHHHHHHHHHHHTTS-TTHHHHHHHHHHHHHHHHHHHHHHHHHHHHHT--HHHHHHHHHHHHHHHHHHHHT--HHHHHHHHHHHHHHHHHHHHHHHHHHHHHHHHHHHHHHHHHHHHHHHHHH---HHHHHHHHHHHHHHHHHHHHHHHHHHHHHHHHHHHHHHHHHHHHHHHHHHHHHHHHHHS-HHHHHHHHHHHHHHHHHHHHHHHHHHHHHHHHHHHHGGGS----------------PPPPPP-----------